Protein AF-A0A7R9JAL7-F1 (afdb_monomer)

Structure (mmCIF, N/CA/C/O backbone):
data_AF-A0A7R9JAL7-F1
#
_entry.id   AF-A0A7R9JAL7-F1
#
loop_
_atom_site.group_PDB
_atom_site.id
_atom_site.type_symbol
_atom_site.label_atom_id
_atom_site.label_alt_id
_atom_site.label_comp_id
_atom_site.label_asym_id
_atom_site.label_entity_id
_atom_site.label_seq_id
_atom_site.pdbx_PDB_ins_code
_atom_site.Cartn_x
_atom_site.Cartn_y
_atom_site.Cartn_z
_atom_site.occupancy
_atom_site.B_iso_or_equiv
_atom_site.auth_seq_id
_atom_site.auth_comp_id
_atom_site.auth_asym_id
_atom_site.auth_atom_id
_atom_site.pdbx_PDB_model_num
ATOM 1 N N . MET A 1 1 ? -24.823 -8.950 7.664 1.00 53.47 1 MET A N 1
ATOM 2 C CA . MET A 1 1 ? -25.058 -8.342 6.335 1.00 53.47 1 MET A CA 1
ATOM 3 C C . MET A 1 1 ? -24.151 -9.023 5.317 1.00 53.47 1 MET A C 1
ATOM 5 O O . MET A 1 1 ? -22.958 -9.120 5.574 1.00 53.47 1 MET A O 1
ATOM 9 N N . PHE A 1 2 ? -24.698 -9.554 4.220 1.00 78.50 2 PHE A N 1
ATOM 10 C CA . PHE A 1 2 ? -23.913 -10.193 3.156 1.00 78.50 2 PHE A CA 1
ATOM 11 C C . PHE A 1 2 ? -23.617 -9.162 2.062 1.00 78.50 2 PHE A C 1
ATOM 13 O O . PHE A 1 2 ? -24.541 -8.543 1.543 1.00 78.50 2 PHE A O 1
ATOM 20 N N . ILE A 1 3 ? -22.341 -8.959 1.732 1.00 83.38 3 ILE A N 1
ATOM 21 C CA . ILE A 1 3 ? -21.907 -8.062 0.654 1.00 83.38 3 ILE A CA 1
ATOM 22 C C . ILE A 1 3 ? -21.358 -8.934 -0.471 1.00 83.38 3 ILE A C 1
ATOM 24 O O . ILE A 1 3 ? -20.462 -9.751 -0.239 1.00 83.38 3 ILE A O 1
ATOM 28 N N . SER A 1 4 ? -21.886 -8.751 -1.683 1.00 88.75 4 SER A N 1
ATOM 29 C CA . SER A 1 4 ? -21.394 -9.452 -2.872 1.00 88.75 4 SER A CA 1
ATOM 30 C C . SER A 1 4 ? -19.891 -9.194 -3.069 1.00 88.75 4 SER A C 1
ATOM 32 O O . SER A 1 4 ? -19.474 -8.040 -2.934 1.00 88.75 4 SER A O 1
ATOM 34 N N . PRO A 1 5 ? -19.073 -10.210 -3.416 1.00 85.69 5 PRO A N 1
ATOM 35 C CA . PRO A 1 5 ? -17.624 -10.062 -3.588 1.00 85.69 5 PRO A CA 1
ATOM 36 C C . PRO A 1 5 ? -17.214 -8.867 -4.460 1.00 85.69 5 PRO A C 1
ATOM 38 O O . PRO A 1 5 ? -16.306 -8.125 -4.095 1.00 85.69 5 PRO A O 1
ATOM 41 N N . ASN A 1 6 ? -17.950 -8.617 -5.547 1.00 87.50 6 ASN A N 1
ATOM 42 C CA . ASN A 1 6 ? -17.660 -7.540 -6.500 1.00 87.50 6 ASN A CA 1
ATOM 43 C C . ASN A 1 6 ? -17.914 -6.133 -5.936 1.00 87.50 6 ASN A C 1
ATOM 45 O O . ASN A 1 6 ? -17.396 -5.154 -6.463 1.00 87.50 6 ASN A O 1
ATOM 49 N N . LEU A 1 7 ? -18.705 -6.020 -4.867 1.00 92.50 7 LEU A N 1
ATOM 50 C CA . LEU A 1 7 ? -19.044 -4.744 -4.237 1.00 92.50 7 LEU A CA 1
ATOM 51 C C . LEU A 1 7 ? -18.204 -4.458 -2.993 1.00 92.50 7 LEU A C 1
ATOM 53 O O . LEU A 1 7 ? -18.190 -3.319 -2.531 1.00 92.50 7 LEU A O 1
ATOM 57 N N . LYS A 1 8 ? -17.485 -5.451 -2.453 1.00 92.06 8 LYS A N 1
ATOM 58 C CA . LYS A 1 8 ? -16.751 -5.305 -1.187 1.00 92.06 8 LYS A CA 1
ATOM 59 C C . LYS A 1 8 ? -15.761 -4.151 -1.210 1.00 92.06 8 LYS A C 1
ATOM 61 O O . LYS A 1 8 ? -15.770 -3.350 -0.287 1.00 92.06 8 LYS A O 1
ATOM 66 N N . SER A 1 9 ? -14.970 -4.032 -2.278 1.00 92.44 9 SER A N 1
ATOM 67 C CA . SER A 1 9 ? -13.985 -2.950 -2.410 1.00 92.44 9 SER A CA 1
ATOM 68 C C . SER A 1 9 ? -14.643 -1.568 -2.288 1.00 92.44 9 SER A C 1
ATOM 70 O O . SER A 1 9 ? -14.241 -0.744 -1.470 1.00 92.44 9 SER A O 1
ATOM 72 N N . VAL A 1 10 ? -15.736 -1.350 -3.027 1.00 93.56 10 VAL A N 1
ATOM 73 C CA . VAL A 1 10 ? -16.465 -0.074 -3.031 1.00 93.56 10 VAL A CA 1
ATOM 74 C C . VAL A 1 10 ? -17.148 0.183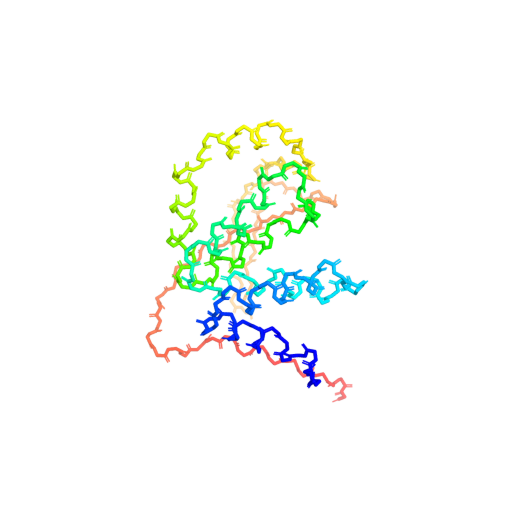 -1.688 1.00 93.56 10 VAL A C 1
ATOM 76 O O . VAL A 1 10 ? -17.034 1.283 -1.150 1.00 93.56 10 VAL A O 1
ATOM 79 N N . VAL A 1 11 ? -17.838 -0.813 -1.128 1.00 95.00 11 VAL A N 1
ATOM 80 C CA . VAL A 1 11 ? -18.574 -0.666 0.136 1.00 95.00 11 VAL A CA 1
ATOM 81 C C . VAL A 1 11 ? -17.617 -0.405 1.299 1.00 95.00 11 VAL A C 1
ATOM 83 O O . VAL A 1 11 ? -17.833 0.535 2.058 1.00 95.00 11 VAL A O 1
ATOM 86 N N . TYR A 1 12 ? -16.531 -1.172 1.414 1.00 95.88 12 TYR A N 1
ATOM 87 C CA . TYR A 1 12 ? -15.538 -0.990 2.475 1.00 95.88 12 TYR A CA 1
ATOM 88 C C . TYR A 1 12 ? -14.806 0.344 2.354 1.00 95.88 12 TYR A C 1
ATOM 90 O O . TYR A 1 12 ? -14.690 1.062 3.343 1.00 95.88 12 TYR A O 1
ATOM 98 N N . CYS A 1 13 ? -14.369 0.720 1.149 1.00 95.50 13 CYS A N 1
ATOM 99 C CA . CYS A 1 13 ? -13.678 1.990 0.940 1.00 95.50 13 CYS A CA 1
ATOM 100 C C . CYS A 1 13 ? -14.571 3.194 1.281 1.00 95.50 13 CYS A C 1
ATOM 102 O O . CYS A 1 13 ? -14.105 4.152 1.894 1.00 95.50 13 CYS A O 1
ATOM 104 N N . ASN A 1 14 ? -15.864 3.149 0.937 1.00 95.25 14 ASN A N 1
ATOM 105 C CA . ASN A 1 14 ? -16.800 4.204 1.334 1.00 95.25 14 ASN A CA 1
ATOM 106 C C . ASN A 1 14 ? -17.059 4.205 2.845 1.00 95.25 14 ASN A C 1
ATOM 108 O O . ASN A 1 14 ? -17.057 5.278 3.441 1.00 95.25 14 ASN A O 1
ATOM 112 N N . GLY A 1 15 ? -17.203 3.032 3.470 1.00 95.38 15 GLY A N 1
ATOM 113 C CA . GLY A 1 15 ? -17.309 2.917 4.927 1.00 95.38 15 GLY A CA 1
ATOM 114 C C . GLY A 1 15 ? -16.130 3.577 5.643 1.00 95.38 15 GLY A C 1
ATOM 115 O O . GLY A 1 15 ? -16.332 4.368 6.550 1.00 95.38 15 GLY A O 1
ATOM 116 N N . LEU A 1 16 ? -14.906 3.361 5.163 1.00 96.69 16 LEU A N 1
ATOM 117 C CA . LEU A 1 16 ? -13.699 3.973 5.730 1.00 96.69 16 LEU A CA 1
ATOM 118 C C . LEU A 1 16 ? -13.544 5.468 5.419 1.00 96.69 16 LEU A C 1
ATOM 120 O O . LEU A 1 16 ? -12.930 6.195 6.193 1.00 96.69 16 LEU A O 1
ATOM 124 N N . ARG A 1 17 ? -14.071 5.948 4.286 1.00 95.12 17 ARG A N 1
ATOM 125 C CA . ARG A 1 17 ? -14.016 7.376 3.922 1.00 95.12 17 ARG A CA 1
ATOM 126 C C . ARG A 1 17 ? -14.886 8.260 4.801 1.00 95.12 17 ARG A C 1
ATOM 128 O O . ARG A 1 17 ? -14.593 9.452 4.916 1.00 95.12 17 ARG A O 1
ATOM 135 N N . PHE A 1 18 ? -15.990 7.712 5.292 1.00 95.00 18 PHE A N 1
ATOM 136 C CA . PHE A 1 18 ? -16.982 8.438 6.084 1.00 95.00 18 PHE A CA 1
ATOM 137 C C . PHE A 1 18 ? -17.043 7.967 7.541 1.00 95.00 18 PHE A C 1
ATOM 139 O O . PHE A 1 18 ? -17.638 8.659 8.360 1.00 95.00 18 PHE A O 1
ATOM 146 N N . GLY A 1 19 ? -16.431 6.826 7.851 1.00 94.19 19 GLY A N 1
ATOM 147 C CA . GLY A 1 19 ? -16.245 6.309 9.201 1.00 94.19 19 GLY A CA 1
ATOM 148 C C . GLY A 1 19 ? -14.966 6.816 9.865 1.00 94.19 19 GLY A C 1
ATOM 149 O O . GLY A 1 19 ? -14.251 7.675 9.339 1.00 94.19 19 GLY A O 1
ATOM 150 N N . GLY A 1 20 ? -14.689 6.268 11.041 1.00 95.44 20 GLY A N 1
ATOM 151 C CA . GLY A 1 20 ? -13.546 6.604 11.876 1.00 95.44 20 GLY A CA 1
ATOM 152 C C . GLY A 1 20 ? -12.741 5.374 12.281 1.00 95.44 20 GLY A C 1
ATOM 153 O O . GLY A 1 20 ? -12.549 4.434 11.509 1.00 95.44 20 GLY A O 1
ATOM 154 N N . GLU A 1 21 ? -12.224 5.410 13.506 1.00 97.31 21 GLU A N 1
ATOM 155 C CA . GLU A 1 21 ? -11.388 4.339 14.047 1.00 97.31 21 GLU A CA 1
ATOM 156 C C . GLU A 1 21 ? -12.152 3.018 14.200 1.00 97.31 21 GLU A C 1
ATOM 158 O O . GLU A 1 21 ? -11.595 1.972 13.889 1.00 97.31 21 GLU A O 1
ATOM 163 N N . GLU A 1 22 ? -13.438 3.059 14.564 1.00 97.62 22 GLU A N 1
ATOM 164 C CA . GLU A 1 22 ? -14.266 1.859 14.732 1.00 97.62 22 GLU A CA 1
ATOM 165 C C . GLU A 1 22 ? -14.381 1.046 13.432 1.00 97.62 22 GLU A C 1
ATOM 167 O O . GLU A 1 22 ? -14.098 -0.155 13.416 1.00 97.62 22 GLU A O 1
ATOM 172 N N . GLU A 1 23 ? -14.732 1.688 12.312 1.00 97.38 23 GLU A N 1
ATOM 173 C CA . GLU A 1 23 ? -14.826 1.015 11.011 1.00 97.38 23 GLU A CA 1
ATOM 174 C C . GLU A 1 23 ? -13.466 0.508 10.525 1.00 97.38 23 GLU A C 1
ATOM 176 O O . GLU A 1 23 ? -13.374 -0.559 9.903 1.00 97.38 23 GLU A O 1
ATOM 181 N N . TRP A 1 24 ? -12.403 1.265 10.806 1.00 97.62 24 TRP A N 1
ATOM 182 C CA . TRP A 1 24 ? -11.043 0.875 10.457 1.00 97.62 24 TRP A CA 1
ATOM 183 C C . TRP A 1 24 ? -10.610 -0.364 11.239 1.00 97.62 24 TRP A C 1
ATOM 185 O O . TRP A 1 24 ? -10.153 -1.342 10.642 1.00 97.62 24 TRP A O 1
ATOM 195 N N . ASP A 1 25 ? -10.809 -0.364 12.555 1.00 97.25 25 ASP A N 1
ATOM 196 C CA . ASP A 1 25 ? -10.463 -1.472 13.444 1.00 97.25 25 ASP A CA 1
ATOM 197 C C . ASP A 1 25 ? -11.306 -2.707 13.155 1.00 97.25 25 ASP A C 1
ATOM 199 O O . ASP A 1 25 ? -10.791 -3.825 13.182 1.00 97.25 25 ASP A O 1
ATOM 203 N N . PHE A 1 26 ? -12.578 -2.534 12.797 1.00 96.06 26 PHE A N 1
ATOM 204 C CA . PHE A 1 26 ? -13.420 -3.631 12.339 1.00 96.06 26 PHE A CA 1
ATOM 205 C C . PHE A 1 26 ? -12.799 -4.352 11.133 1.00 96.06 26 PHE A C 1
ATOM 207 O O . PHE A 1 26 ? -12.664 -5.581 11.142 1.00 96.06 26 PHE A O 1
ATOM 214 N N . LEU A 1 27 ? -12.383 -3.611 10.099 1.00 95.75 27 LEU A N 1
ATOM 215 C CA . LEU A 1 27 ? -11.758 -4.204 8.914 1.00 95.75 27 LEU A CA 1
ATOM 216 C C . LEU A 1 27 ? -10.354 -4.742 9.204 1.00 95.75 27 LEU A C 1
ATOM 218 O O . LEU A 1 27 ? -10.005 -5.809 8.698 1.00 95.75 27 LEU A O 1
ATOM 222 N N . TRP A 1 28 ? -9.575 -4.078 10.055 1.00 95.62 28 TRP A N 1
ATOM 223 C CA . TRP A 1 28 ? -8.263 -4.566 10.475 1.00 95.62 28 TRP A CA 1
ATOM 224 C C . TRP A 1 28 ? -8.358 -5.893 11.236 1.00 95.62 28 TRP A C 1
ATOM 226 O O . TRP A 1 28 ? -7.681 -6.865 10.896 1.00 95.62 28 TRP A O 1
ATOM 236 N N . ASN A 1 29 ? -9.269 -5.988 12.204 1.00 95.00 29 ASN A N 1
ATOM 237 C CA . ASN A 1 29 ? -9.539 -7.226 12.930 1.00 95.00 29 ASN A CA 1
ATOM 238 C C . ASN A 1 29 ? -10.055 -8.316 11.993 1.00 95.00 29 ASN A C 1
ATOM 240 O O . ASN A 1 29 ? -9.692 -9.486 12.131 1.00 95.00 29 ASN A O 1
ATOM 244 N N . ARG A 1 30 ? -10.862 -7.950 10.995 1.00 93.38 30 ARG A N 1
ATOM 245 C CA . ARG A 1 30 ? -11.282 -8.885 9.954 1.00 93.38 30 ARG A CA 1
ATOM 246 C C . ARG A 1 30 ? -10.086 -9.402 9.1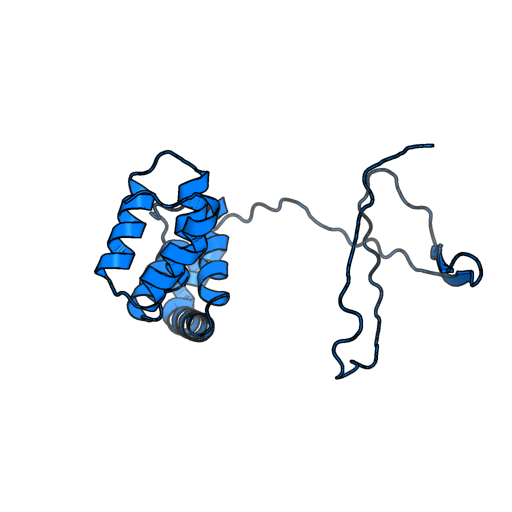53 1.00 93.38 30 ARG A C 1
ATOM 248 O O . ARG A 1 30 ? -10.017 -10.604 8.945 1.00 93.38 30 ARG A O 1
ATOM 255 N N . TYR A 1 31 ? -9.135 -8.556 8.757 1.00 93.19 31 TYR A N 1
ATOM 256 C CA . TYR A 1 31 ? -7.907 -8.986 8.073 1.00 93.19 31 TYR A CA 1
ATOM 257 C C . TYR A 1 31 ? -7.107 -10.006 8.898 1.00 93.19 31 TYR A C 1
ATOM 259 O O . TYR A 1 31 ? -6.699 -11.035 8.356 1.00 93.19 31 TYR A O 1
ATOM 267 N N . LEU A 1 32 ? -6.941 -9.755 10.203 1.00 91.50 32 LEU A N 1
ATOM 268 C CA . LEU A 1 32 ? -6.184 -10.630 11.105 1.00 91.50 32 LEU A CA 1
ATOM 269 C C . LEU A 1 32 ? -6.843 -12.002 11.312 1.00 91.50 32 LEU A C 1
ATOM 271 O O . LEU A 1 32 ? -6.146 -13.005 11.419 1.00 91.50 32 LEU A O 1
ATOM 275 N N . ASN A 1 33 ? -8.176 -12.053 11.361 1.00 89.75 33 ASN A N 1
ATOM 276 C CA . ASN A 1 33 ? -8.921 -13.275 11.683 1.00 89.75 33 ASN A CA 1
ATOM 277 C C . ASN A 1 33 ? -9.388 -14.067 10.451 1.00 89.75 33 ASN A C 1
ATOM 279 O O . ASN A 1 33 ? -9.948 -15.156 10.589 1.00 89.75 33 ASN A O 1
ATOM 283 N N . HIS A 1 34 ? -9.233 -13.526 9.242 1.00 82.25 34 HIS A N 1
ATOM 284 C CA . HIS A 1 34 ? -9.765 -14.154 8.039 1.00 82.25 34 HIS A CA 1
ATOM 285 C C . HIS A 1 34 ? -8.743 -15.062 7.351 1.00 82.25 34 HIS A C 1
ATOM 287 O O . HIS A 1 34 ? -7.603 -14.675 7.126 1.00 82.25 34 HIS A O 1
ATOM 293 N N . ASN A 1 35 ? -9.178 -16.261 6.952 1.00 77.50 35 ASN A N 1
ATOM 294 C CA . ASN A 1 35 ? -8.307 -17.278 6.345 1.00 77.50 35 ASN A CA 1
ATOM 295 C C . ASN A 1 35 ? -8.327 -17.270 4.800 1.00 77.50 35 ASN A C 1
ATOM 297 O O . ASN A 1 35 ? -7.638 -18.052 4.151 1.00 77.50 35 ASN A O 1
ATOM 301 N N . VAL A 1 36 ? -9.141 -16.409 4.177 1.00 84.00 36 VAL A N 1
ATOM 302 C CA . VAL A 1 36 ? -9.229 -16.318 2.711 1.00 84.00 36 VAL A CA 1
ATOM 303 C C . VAL A 1 36 ? -8.341 -15.185 2.204 1.00 84.00 36 VAL A C 1
ATOM 305 O O . VAL A 1 36 ? -8.625 -14.008 2.424 1.00 84.00 36 VAL A O 1
ATOM 308 N N . ASN A 1 37 ? -7.292 -15.549 1.466 1.00 81.62 37 ASN A N 1
ATOM 309 C CA . ASN A 1 37 ? -6.295 -14.613 0.936 1.00 81.62 37 ASN A CA 1
ATOM 310 C C . ASN A 1 37 ? -6.926 -13.502 0.065 1.00 81.62 37 ASN A C 1
ATOM 312 O O . ASN A 1 37 ? -6.588 -12.331 0.204 1.00 81.62 37 ASN A O 1
ATOM 316 N N . THR A 1 38 ? -7.919 -13.827 -0.769 1.00 85.31 38 THR A N 1
ATOM 317 C CA . THR A 1 38 ? -8.579 -12.833 -1.637 1.00 85.31 38 THR A CA 1
ATOM 318 C C . THR A 1 38 ? -9.269 -11.713 -0.857 1.00 85.31 38 THR A C 1
ATOM 320 O O . THR A 1 38 ? -9.182 -10.554 -1.253 1.00 85.31 38 THR A O 1
ATOM 323 N N . GLU A 1 39 ? -9.904 -12.021 0.275 1.00 87.31 39 GLU A N 1
ATOM 324 C CA . GLU A 1 39 ? -10.506 -11.004 1.144 1.00 87.31 39 GLU A CA 1
ATOM 325 C C . GLU A 1 39 ? -9.430 -10.171 1.847 1.00 87.31 39 GLU A C 1
ATOM 327 O O . GLU A 1 39 ? -9.574 -8.957 1.952 1.00 87.31 39 GLU A O 1
ATOM 332 N N . GLN A 1 40 ? -8.336 -10.796 2.299 1.00 91.00 40 GLN A N 1
ATOM 333 C CA . GLN A 1 40 ? -7.224 -10.078 2.926 1.00 91.00 40 GLN A CA 1
ATOM 334 C C . GLN A 1 40 ? -6.622 -9.047 1.968 1.00 91.00 40 GLN A C 1
ATOM 336 O O . GLN A 1 40 ? -6.420 -7.901 2.360 1.00 91.00 40 GLN A O 1
ATOM 341 N N . VAL A 1 41 ? -6.419 -9.415 0.700 1.00 91.12 41 VAL A N 1
ATOM 342 C CA . VAL A 1 41 ? -5.932 -8.493 -0.338 1.00 91.12 41 VAL A CA 1
ATOM 343 C C . VAL A 1 41 ? -6.907 -7.335 -0.563 1.00 91.12 41 VAL A C 1
ATOM 345 O O . VAL A 1 41 ? -6.466 -6.192 -0.683 1.00 91.12 41 VAL A O 1
ATOM 348 N N . ILE A 1 42 ? -8.220 -7.598 -0.586 1.00 93.19 42 ILE A N 1
ATOM 349 C CA . ILE A 1 42 ? -9.236 -6.538 -0.686 1.00 93.19 42 ILE A CA 1
ATOM 350 C C . ILE A 1 42 ? -9.138 -5.600 0.518 1.00 93.19 42 ILE A C 1
ATOM 352 O O . ILE A 1 42 ? -9.090 -4.388 0.329 1.00 93.19 42 ILE A O 1
ATOM 356 N N . ILE A 1 43 ? -9.079 -6.142 1.738 1.00 95.25 43 ILE A N 1
ATOM 357 C CA . ILE A 1 43 ? -9.010 -5.346 2.968 1.00 95.25 43 ILE A CA 1
ATOM 358 C C . ILE A 1 43 ? -7.748 -4.475 2.977 1.00 95.25 43 ILE A C 1
ATOM 360 O O . ILE A 1 43 ? -7.844 -3.269 3.200 1.00 95.25 43 ILE A O 1
ATOM 364 N N . LEU A 1 44 ? -6.584 -5.045 2.649 1.00 94.94 44 LEU A N 1
ATOM 365 C CA . LEU A 1 44 ? -5.342 -4.277 2.552 1.00 94.94 44 LEU A CA 1
ATOM 366 C C . LEU A 1 44 ? -5.442 -3.149 1.510 1.00 94.94 44 LEU A C 1
ATOM 368 O O . LEU A 1 44 ? -4.915 -2.057 1.718 1.00 94.94 44 LEU A O 1
ATOM 372 N N . GLY A 1 45 ? -6.153 -3.393 0.408 1.00 94.38 45 GLY A N 1
ATOM 373 C CA . GLY A 1 45 ? -6.377 -2.407 -0.647 1.00 94.38 45 GLY A CA 1
ATOM 374 C C . GLY A 1 45 ? -7.338 -1.273 -0.278 1.00 94.38 45 GLY A C 1
ATOM 375 O O . GLY A 1 45 ? -7.234 -0.201 -0.871 1.00 94.38 45 GLY A O 1
ATOM 376 N N . VAL A 1 46 ? -8.248 -1.462 0.684 1.00 95.94 46 VAL A N 1
ATOM 377 C CA . VAL A 1 46 ? -9.253 -0.444 1.057 1.00 95.94 46 VAL A CA 1
ATOM 378 C C . VAL A 1 46 ? -8.936 0.300 2.350 1.00 95.94 46 VAL A C 1
ATOM 380 O O . VAL A 1 46 ? -9.422 1.413 2.510 1.00 95.94 46 VAL A O 1
ATOM 383 N N . LEU A 1 47 ? -8.115 -0.249 3.255 1.00 96.81 47 LEU A N 1
ATOM 384 C CA . LEU A 1 47 ? -7.761 0.403 4.529 1.00 96.81 47 LEU A CA 1
ATOM 385 C C . LEU A 1 47 ? -7.095 1.783 4.357 1.00 96.81 47 LEU A C 1
ATOM 387 O O . LEU A 1 47 ? -7.215 2.628 5.244 1.00 96.81 47 LEU A O 1
ATOM 391 N N . GLY A 1 48 ? -6.460 2.047 3.209 1.00 96.25 48 GLY A N 1
ATOM 392 C CA . GLY A 1 48 ? -5.920 3.364 2.850 1.00 96.25 48 GLY A CA 1
ATOM 393 C C . GLY A 1 48 ? -6.966 4.388 2.386 1.00 96.25 48 GLY A C 1
ATOM 394 O O . GLY A 1 48 ? -6.633 5.557 2.213 1.00 96.25 48 GLY A O 1
ATOM 395 N N . CYS A 1 49 ? -8.240 4.002 2.231 1.00 96.75 49 CYS A N 1
ATOM 396 C CA . CYS A 1 49 ? -9.331 4.922 1.883 1.00 96.75 49 CYS A CA 1
ATOM 397 C C . CYS A 1 49 ? -9.722 5.885 3.017 1.00 96.75 49 CYS A C 1
ATOM 399 O O . CYS A 1 49 ? -10.497 6.813 2.776 1.00 96.75 49 CYS A O 1
ATOM 401 N N . THR A 1 50 ? -9.217 5.679 4.238 1.00 96.50 50 THR A N 1
ATOM 402 C CA . THR A 1 50 ? -9.460 6.588 5.366 1.00 96.50 50 THR A CA 1
ATOM 403 C C . THR A 1 50 ? -9.007 8.014 5.048 1.00 96.50 50 THR A C 1
ATOM 405 O O . THR A 1 50 ? -7.998 8.226 4.378 1.00 96.50 50 THR A O 1
ATOM 408 N N . LYS A 1 51 ? -9.765 9.010 5.513 1.00 95.50 51 LYS A N 1
ATOM 409 C CA . LYS A 1 51 ? -9.362 10.426 5.434 1.00 95.50 51 LYS A CA 1
ATOM 410 C C . LYS A 1 51 ? -8.552 10.866 6.652 1.00 95.50 51 LYS A C 1
ATOM 412 O O . LYS A 1 51 ? -7.899 11.903 6.603 1.00 95.50 51 LYS A O 1
ATOM 417 N N . ASN A 1 52 ? -8.631 10.098 7.737 1.00 95.62 52 ASN A N 1
ATOM 418 C CA . ASN A 1 52 ? -8.007 10.416 9.010 1.00 95.62 52 ASN A CA 1
ATOM 419 C C . ASN A 1 52 ? -6.491 10.177 8.924 1.00 95.62 52 ASN A C 1
ATOM 421 O O . ASN A 1 52 ? -6.054 9.049 8.685 1.00 95.62 52 ASN A O 1
ATOM 425 N N . GLU A 1 53 ? -5.717 11.240 9.142 1.00 95.06 53 GLU A N 1
ATOM 426 C CA . GLU A 1 53 ? -4.252 11.225 9.096 1.00 95.06 53 GLU A CA 1
ATOM 427 C C . GLU A 1 53 ? -3.654 10.213 10.073 1.00 95.06 53 GLU A C 1
ATOM 429 O O . GLU A 1 53 ? -2.850 9.373 9.680 1.00 95.06 53 GLU A O 1
ATOM 434 N N . THR A 1 54 ? -4.114 10.213 11.326 1.00 96.00 54 THR A N 1
ATOM 435 C CA . THR A 1 54 ? -3.631 9.296 12.362 1.00 96.00 54 THR A CA 1
ATOM 436 C C . THR A 1 54 ? -3.826 7.836 11.955 1.00 96.00 54 THR A C 1
ATOM 438 O O . THR A 1 54 ? -2.931 7.015 12.150 1.00 96.00 54 THR A O 1
ATOM 441 N N . LEU A 1 55 ? -4.964 7.496 11.341 1.00 97.12 55 LEU A N 1
ATOM 442 C CA . LEU A 1 55 ? -5.216 6.143 10.836 1.00 97.12 55 LEU A CA 1
ATOM 443 C C . LEU A 1 55 ? -4.348 5.809 9.616 1.00 97.12 55 LEU A C 1
ATOM 445 O O . LEU A 1 55 ? -3.850 4.686 9.522 1.00 97.12 55 LEU A O 1
ATOM 449 N N . ALA A 1 56 ? -4.139 6.762 8.703 1.00 96.50 56 ALA A N 1
ATOM 450 C CA . ALA A 1 56 ? -3.265 6.588 7.545 1.00 96.50 56 ALA A CA 1
ATOM 451 C C . ALA A 1 56 ? -1.805 6.367 7.972 1.00 96.50 56 ALA A C 1
ATOM 453 O O . ALA A 1 56 ? -1.185 5.393 7.550 1.00 96.50 56 ALA A O 1
ATOM 454 N N . HIS A 1 57 ? -1.289 7.190 8.886 1.00 95.81 57 HIS A N 1
ATOM 455 C CA . HIS A 1 57 ? 0.037 7.049 9.492 1.00 95.81 57 HIS A CA 1
ATOM 456 C C . HIS A 1 57 ? 0.175 5.734 10.248 1.00 95.81 57 HIS A C 1
ATOM 458 O O . HIS A 1 57 ? 1.146 5.006 10.053 1.00 95.81 57 HIS A O 1
ATOM 464 N N . ARG A 1 58 ? -0.824 5.368 11.064 1.00 95.12 58 ARG A N 1
ATOM 465 C CA . ARG A 1 58 ? -0.863 4.070 11.751 1.00 95.12 58 ARG A CA 1
ATOM 466 C C . ARG A 1 58 ? -0.796 2.914 10.763 1.00 95.12 58 ARG A C 1
ATOM 468 O O . ARG A 1 58 ? -0.209 1.884 11.089 1.00 95.12 58 ARG A O 1
ATOM 475 N N . TYR A 1 59 ? -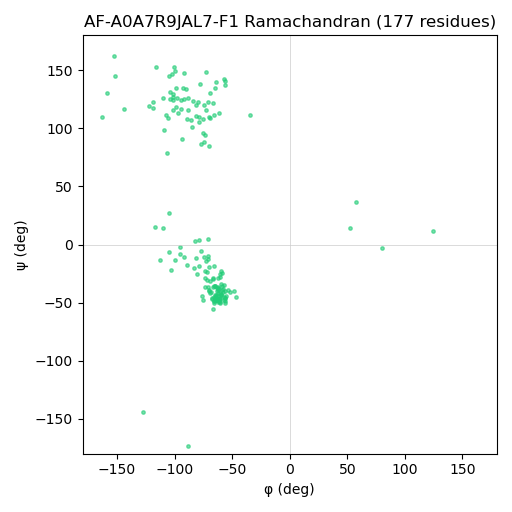1.397 3.059 9.583 1.00 95.38 59 TYR A N 1
ATOM 476 C CA . TYR A 1 59 ? -1.369 2.037 8.547 1.00 95.38 59 TYR A CA 1
ATOM 477 C C . TYR A 1 59 ? -0.013 1.970 7.835 1.00 95.38 59 TYR A C 1
ATOM 479 O O . TYR A 1 59 ? 0.564 0.885 7.747 1.00 95.38 59 TYR A O 1
ATOM 487 N N . LEU A 1 60 ? 0.529 3.118 7.416 1.00 94.00 60 LEU A N 1
ATOM 488 C CA . LEU A 1 60 ? 1.862 3.242 6.819 1.00 94.00 60 LEU A CA 1
ATOM 489 C C . LEU A 1 60 ? 2.949 2.736 7.767 1.00 94.00 60 LEU A C 1
ATOM 491 O O . LEU A 1 60 ? 3.825 1.997 7.349 1.00 94.00 60 LEU A O 1
ATOM 495 N N . ARG A 1 61 ? 2.853 2.989 9.074 1.00 93.12 61 ARG A N 1
ATOM 496 C CA . ARG A 1 61 ? 3.840 2.493 10.045 1.00 93.12 61 ARG A CA 1
ATOM 497 C C . ARG A 1 61 ? 3.958 0.969 10.079 1.00 93.12 61 ARG A C 1
ATOM 499 O O . ARG A 1 61 ? 4.995 0.435 10.461 1.00 93.12 61 ARG A O 1
ATOM 506 N N . LYS A 1 62 ? 2.926 0.243 9.638 1.00 91.44 62 LYS A N 1
ATOM 507 C CA . LYS A 1 62 ? 2.981 -1.220 9.538 1.00 91.44 62 LYS A CA 1
ATOM 508 C C . LYS A 1 62 ? 3.853 -1.719 8.384 1.00 91.44 62 LYS A C 1
ATOM 510 O O . LYS A 1 62 ? 4.156 -2.909 8.369 1.00 91.44 62 LYS A O 1
ATOM 515 N N . THR A 1 63 ? 4.247 -0.879 7.427 1.00 87.06 63 THR A N 1
ATOM 516 C CA . THR A 1 63 ? 5.149 -1.278 6.331 1.00 87.06 63 THR A CA 1
ATOM 517 C C . THR A 1 63 ? 6.612 -1.286 6.762 1.00 87.06 63 THR A C 1
ATOM 519 O O . THR A 1 63 ? 7.388 -2.048 6.204 1.00 87.06 63 THR A O 1
ATOM 522 N N . ILE A 1 64 ? 6.963 -0.494 7.779 1.00 85.38 64 ILE A N 1
ATOM 523 C CA . ILE A 1 64 ? 8.335 -0.331 8.289 1.00 85.38 64 ILE A CA 1
ATOM 524 C C . ILE A 1 64 ? 8.546 -0.956 9.673 1.00 85.38 64 ILE A C 1
ATOM 526 O O . ILE A 1 64 ? 9.525 -0.680 10.357 1.00 85.38 64 ILE A O 1
ATOM 530 N N . SER A 1 65 ? 7.611 -1.799 10.118 1.00 82.38 65 SER A N 1
ATOM 531 C CA . SER A 1 65 ? 7.720 -2.517 11.387 1.00 82.38 65 SER A CA 1
ATOM 532 C C . SER A 1 65 ? 8.225 -3.940 11.162 1.00 82.38 65 SER A C 1
ATOM 534 O O . SER A 1 65 ? 7.600 -4.713 10.434 1.00 82.38 65 SER A O 1
ATOM 536 N N . ALA A 1 66 ? 9.305 -4.319 11.851 1.00 69.56 66 ALA A N 1
ATOM 537 C CA . ALA A 1 66 ? 9.879 -5.668 11.786 1.00 69.56 66 ALA A CA 1
ATOM 538 C C . ALA A 1 66 ? 8.909 -6.778 12.247 1.00 69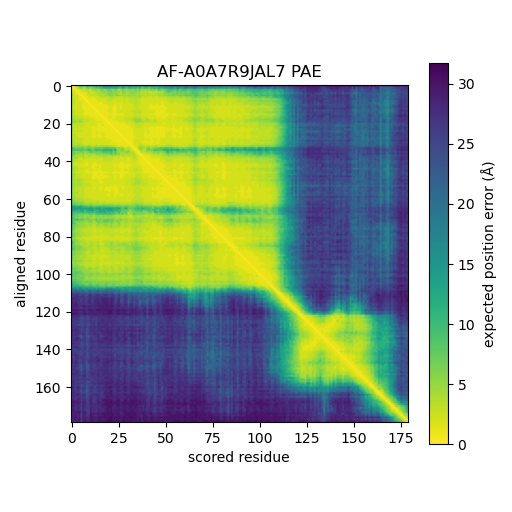.56 66 ALA A C 1
ATOM 540 O O . ALA A 1 66 ? 9.006 -7.911 11.788 1.00 69.56 66 ALA A O 1
ATOM 541 N N . ASN A 1 67 ? 7.939 -6.444 13.107 1.00 72.88 67 ASN A N 1
ATOM 542 C CA . ASN A 1 67 ? 6.932 -7.375 13.633 1.00 72.88 67 ASN A CA 1
ATOM 543 C C . ASN A 1 67 ? 5.553 -7.177 12.984 1.00 72.88 67 ASN A C 1
ATOM 545 O O . ASN A 1 67 ? 4.516 -7.418 13.608 1.00 72.88 67 ASN A O 1
ATOM 549 N N . SER A 1 68 ? 5.516 -6.684 11.746 1.00 80.12 68 SER A N 1
ATOM 550 C CA . SER A 1 68 ? 4.255 -6.450 11.054 1.00 80.12 68 SER A CA 1
ATOM 551 C C . SER A 1 68 ? 3.502 -7.755 10.794 1.00 80.12 68 SER A C 1
ATOM 553 O O . SER A 1 68 ? 4.055 -8.727 10.287 1.00 80.12 68 SER A O 1
ATOM 555 N N . SER A 1 69 ? 2.194 -7.759 11.062 1.00 82.12 69 SER A N 1
ATOM 556 C CA . SER A 1 69 ? 1.286 -8.856 10.683 1.00 82.12 69 SER A CA 1
ATOM 557 C C . SER A 1 69 ? 1.035 -8.929 9.165 1.00 82.12 69 SER A C 1
ATOM 559 O O . SER A 1 69 ? 0.177 -9.685 8.704 1.00 82.12 69 SER A O 1
ATOM 561 N N . ILE A 1 70 ? 1.717 -8.094 8.380 1.00 85.06 70 ILE A N 1
ATOM 562 C CA . ILE A 1 70 ? 1.598 -7.997 6.927 1.00 85.06 70 ILE A CA 1
ATOM 563 C C . ILE A 1 70 ? 2.768 -8.734 6.289 1.00 85.06 70 ILE A C 1
ATOM 565 O O . ILE A 1 70 ? 3.928 -8.498 6.619 1.00 85.06 70 ILE A O 1
ATOM 569 N N . ARG A 1 71 ? 2.454 -9.612 5.335 1.00 80.31 71 ARG A N 1
ATOM 570 C CA . ARG A 1 71 ? 3.456 -10.341 4.550 1.00 80.31 71 ARG A CA 1
ATOM 571 C C . ARG A 1 71 ? 4.282 -9.362 3.719 1.00 80.31 71 ARG A C 1
ATOM 573 O O . ARG A 1 71 ? 3.712 -8.468 3.099 1.00 80.31 71 ARG A O 1
ATOM 580 N N . SER A 1 72 ? 5.592 -9.580 3.616 1.00 77.56 72 SER A N 1
ATOM 581 C CA . SER A 1 72 ? 6.510 -8.679 2.896 1.00 77.56 72 SER A CA 1
ATOM 582 C C . SER A 1 72 ? 6.068 -8.392 1.454 1.00 77.56 72 SER A C 1
ATOM 584 O O . SER A 1 72 ? 6.090 -7.252 1.007 1.00 77.56 72 SER A O 1
ATOM 586 N N . GLN A 1 73 ? 5.548 -9.403 0.752 1.00 76.12 73 GLN A N 1
ATOM 587 C CA . GLN A 1 73 ? 5.030 -9.280 -0.618 1.00 76.12 73 GLN A CA 1
ATOM 588 C C . GLN A 1 73 ? 3.779 -8.393 -0.765 1.00 76.12 73 GLN A C 1
ATOM 590 O O . GLN A 1 73 ? 3.463 -7.975 -1.873 1.00 76.12 73 GLN A O 1
ATOM 595 N N . ASP A 1 74 ? 3.047 -8.125 0.319 1.00 83.88 74 ASP A N 1
ATOM 596 C CA . ASP A 1 74 ? 1.808 -7.339 0.307 1.00 83.88 74 ASP A CA 1
ATOM 597 C C . ASP A 1 74 ? 2.010 -5.919 0.862 1.00 83.88 74 ASP A C 1
ATOM 599 O O . ASP A 1 74 ? 1.114 -5.083 0.747 1.00 83.88 74 ASP A O 1
ATOM 603 N N . GLN A 1 75 ? 3.198 -5.600 1.391 1.00 83.56 75 GLN A N 1
ATOM 604 C CA . GLN A 1 75 ? 3.521 -4.278 1.942 1.00 83.56 75 GLN A CA 1
ATOM 605 C C . GLN A 1 75 ? 3.351 -3.153 0.910 1.00 83.56 75 GLN A C 1
ATOM 607 O O . GLN A 1 75 ? 2.827 -2.089 1.239 1.00 83.56 75 GLN A O 1
ATOM 612 N N . TYR A 1 76 ? 3.706 -3.392 -0.360 1.00 84.50 76 TYR A N 1
ATOM 613 C CA . TYR A 1 76 ? 3.553 -2.393 -1.427 1.00 84.50 76 TYR A CA 1
ATOM 614 C C . TYR A 1 76 ? 2.087 -1.972 -1.643 1.00 84.50 76 TYR A C 1
ATOM 616 O O . TYR A 1 76 ? 1.812 -0.845 -2.064 1.00 84.50 76 TYR A O 1
ATOM 624 N N . ARG A 1 77 ? 1.127 -2.861 -1.340 1.00 90.25 77 ARG A N 1
ATOM 625 C CA . ARG A 1 77 ? -0.310 -2.587 -1.498 1.00 90.25 77 ARG A CA 1
ATOM 626 C C . ARG A 1 77 ? -0.781 -1.503 -0.541 1.00 90.25 77 ARG A C 1
ATOM 628 O O . ARG A 1 77 ? -1.702 -0.773 -0.882 1.00 90.25 77 ARG A O 1
ATOM 635 N N . ILE A 1 78 ? -0.142 -1.388 0.620 1.00 92.25 78 ILE A N 1
ATOM 636 C CA . ILE A 1 78 ? -0.471 -0.401 1.650 1.00 92.25 78 ILE A CA 1
ATOM 637 C C . ILE A 1 78 ? -0.150 0.991 1.129 1.00 92.25 78 ILE A C 1
ATOM 639 O O . ILE A 1 78 ? -1.045 1.826 1.025 1.00 92.25 78 ILE A O 1
ATOM 643 N N . TYR A 1 79 ? 1.095 1.198 0.695 1.00 88.75 79 TYR A N 1
ATOM 644 C CA . TYR A 1 79 ? 1.519 2.453 0.078 1.00 88.75 79 TYR A CA 1
ATOM 645 C C . TYR A 1 79 ? 0.652 2.806 -1.129 1.00 88.75 79 TYR A C 1
ATOM 647 O O . TYR A 1 79 ? 0.176 3.931 -1.241 1.00 88.75 79 TYR A O 1
ATOM 655 N N . SER A 1 80 ? 0.390 1.840 -2.014 1.00 90.62 80 SER A N 1
ATOM 656 C CA . SER A 1 80 ? -0.468 2.076 -3.177 1.00 90.62 80 SER A CA 1
ATOM 657 C C . SER A 1 80 ? -1.905 2.438 -2.784 1.00 90.62 80 SER A C 1
ATOM 659 O O . SER A 1 80 ? -2.489 3.323 -3.401 1.00 90.62 80 SER A O 1
ATOM 661 N N . SER A 1 81 ? -2.475 1.793 -1.764 1.00 94.75 81 SER A N 1
ATOM 662 C CA . SER A 1 81 ? -3.827 2.072 -1.266 1.00 94.75 81 SER A CA 1
ATOM 663 C C . SER A 1 81 ? -3.944 3.494 -0.721 1.00 94.75 81 SER A C 1
ATOM 665 O O . SER A 1 81 ? -4.874 4.211 -1.086 1.00 94.75 81 SER A O 1
ATOM 667 N N . VAL A 1 82 ? -2.976 3.918 0.099 1.00 95.12 82 VAL A N 1
ATOM 668 C CA . VAL A 1 82 ? -2.946 5.270 0.667 1.00 95.12 82 VAL A CA 1
ATOM 669 C C . VAL A 1 82 ? -2.708 6.308 -0.438 1.00 95.12 82 VAL A C 1
ATOM 671 O O . VAL A 1 82 ? -3.477 7.253 -0.554 1.00 95.12 82 VAL A O 1
ATOM 674 N N . ASN A 1 83 ? -1.741 6.101 -1.336 1.00 91.31 83 ASN A N 1
ATOM 675 C CA . ASN A 1 83 ? -1.441 7.053 -2.417 1.00 91.31 83 ASN A CA 1
ATOM 676 C C . ASN A 1 83 ? -2.561 7.196 -3.461 1.00 91.31 83 ASN A C 1
ATOM 678 O O . ASN A 1 83 ? -2.712 8.256 -4.061 1.00 91.31 83 ASN A O 1
ATOM 682 N N . ASN A 1 84 ? -3.368 6.154 -3.679 1.00 88.31 84 ASN A N 1
ATOM 683 C CA . ASN A 1 84 ? -4.533 6.215 -4.570 1.00 88.31 84 ASN A CA 1
ATOM 684 C C . ASN A 1 84 ? -5.758 6.889 -3.918 1.00 88.31 84 ASN A C 1
ATOM 686 O O . ASN A 1 84 ? -6.837 6.947 -4.516 1.00 88.31 84 ASN A O 1
ATOM 690 N N . ASN A 1 85 ? -5.619 7.396 -2.694 1.00 88.94 85 ASN A N 1
ATOM 691 C CA . ASN A 1 85 ? -6.614 8.214 -2.024 1.00 88.94 85 ASN A CA 1
ATOM 692 C C . ASN A 1 85 ? -6.245 9.697 -2.158 1.00 88.94 85 ASN A C 1
ATOM 694 O O . ASN A 1 85 ? -5.109 10.079 -1.904 1.00 88.94 85 ASN A O 1
ATOM 698 N N . HIS A 1 86 ? -7.224 10.543 -2.490 1.00 89.44 86 HIS A N 1
ATOM 699 C CA . HIS A 1 86 ? -7.024 11.984 -2.677 1.00 89.44 86 HIS A CA 1
ATOM 700 C C . HIS A 1 86 ? -6.319 12.653 -1.484 1.00 89.44 86 HIS A C 1
ATOM 702 O O . HIS A 1 86 ? -5.418 13.456 -1.688 1.00 89.44 86 HIS A O 1
ATOM 708 N N . TYR A 1 87 ? -6.687 12.269 -0.257 1.00 90.06 87 TYR A N 1
ATOM 709 C CA . TYR A 1 87 ? -6.065 12.770 0.976 1.00 90.06 87 TYR A CA 1
ATOM 710 C C . TYR A 1 87 ? -4.778 12.022 1.351 1.00 90.06 87 TYR A C 1
ATOM 712 O O . TYR A 1 87 ? -3.970 12.511 2.128 1.00 90.06 87 TYR A O 1
ATOM 720 N N . GLY A 1 88 ? -4.586 10.809 0.831 1.00 89.38 88 GLY A N 1
ATOM 721 C CA . GLY A 1 88 ? -3.506 9.934 1.274 1.00 89.38 88 GLY A CA 1
ATOM 722 C C . GLY A 1 88 ? -2.137 10.286 0.695 1.00 89.38 88 GLY A C 1
ATOM 723 O O . GLY A 1 88 ? -1.132 9.890 1.279 1.00 89.38 88 GLY A O 1
ATOM 724 N N . ILE A 1 89 ? -2.068 11.060 -0.395 1.00 89.88 89 ILE A N 1
ATOM 725 C CA . ILE A 1 89 ? -0.789 11.586 -0.905 1.00 89.88 89 ILE A CA 1
ATOM 726 C C . ILE A 1 89 ? -0.149 12.509 0.137 1.00 89.88 89 ILE A C 1
ATOM 728 O O . ILE A 1 89 ? 1.016 12.323 0.474 1.00 89.88 89 ILE A O 1
ATOM 732 N N . GLU A 1 90 ? -0.918 13.458 0.677 1.00 91.62 90 GLU A N 1
ATOM 733 C CA . GLU A 1 90 ? -0.446 14.387 1.710 1.00 91.62 90 GLU A CA 1
ATOM 734 C C . GLU A 1 90 ? -0.012 13.630 2.971 1.00 91.62 90 GLU A C 1
ATOM 736 O O . GLU A 1 90 ? 1.119 13.797 3.420 1.00 91.62 90 GLU A O 1
ATOM 741 N N . HIS A 1 91 ? -0.835 12.684 3.443 1.00 92.88 91 HIS A N 1
ATOM 742 C CA . HIS A 1 91 ? -0.500 11.820 4.585 1.00 92.88 91 HIS A CA 1
ATOM 743 C C . HIS A 1 91 ? 0.764 10.982 4.363 1.00 92.88 91 HIS A C 1
ATOM 745 O O . HIS A 1 91 ? 1.500 10.700 5.304 1.00 92.88 91 HIS A O 1
ATOM 751 N N . SER A 1 92 ? 1.018 10.548 3.126 1.00 92.19 92 SER A N 1
ATOM 752 C CA . SER A 1 92 ? 2.218 9.770 2.799 1.00 92.19 92 SER A CA 1
ATOM 753 C C . SER A 1 92 ? 3.469 10.638 2.785 1.00 92.19 92 SER A C 1
ATOM 755 O O . SER A 1 92 ? 4.523 10.175 3.215 1.00 92.19 92 SER A O 1
ATOM 757 N N . ILE A 1 93 ? 3.361 11.887 2.323 1.00 92.19 93 ILE A N 1
ATOM 758 C CA . ILE A 1 93 ? 4.459 12.855 2.378 1.00 92.19 93 ILE A CA 1
ATOM 759 C C . ILE A 1 93 ? 4.771 13.198 3.837 1.00 92.19 93 ILE A C 1
ATOM 761 O O . ILE A 1 93 ? 5.924 13.045 4.234 1.00 92.19 93 ILE A O 1
ATOM 765 N N . SER A 1 94 ? 3.767 13.555 4.650 1.00 94.06 94 SER A N 1
ATOM 766 C CA . SER A 1 94 ? 3.994 13.879 6.067 1.00 94.06 94 SER A CA 1
ATOM 767 C C . SER A 1 94 ? 4.607 12.699 6.825 1.00 94.06 94 SER A C 1
ATOM 769 O O . SER A 1 94 ? 5.617 12.853 7.508 1.00 94.06 94 SER A O 1
ATOM 771 N N . PHE A 1 95 ? 4.107 11.480 6.601 1.00 95.00 95 PHE A N 1
ATOM 772 C CA . PHE A 1 95 ? 4.692 10.274 7.186 1.00 95.00 95 PHE A CA 1
ATOM 773 C C . PHE A 1 95 ? 6.162 10.055 6.785 1.00 95.00 95 PHE A C 1
ATOM 775 O O . PHE A 1 95 ? 6.975 9.669 7.628 1.00 95.00 95 PHE A O 1
ATOM 782 N N . LEU A 1 96 ? 6.514 10.276 5.512 1.00 92.88 96 LEU A N 1
ATOM 783 C CA . LEU A 1 96 ? 7.891 10.143 5.024 1.00 92.88 96 LEU A CA 1
ATOM 784 C C . LEU A 1 96 ? 8.825 11.163 5.680 1.00 92.88 96 LEU A C 1
ATOM 786 O O . LEU A 1 96 ? 9.924 10.797 6.092 1.00 92.88 96 LEU A O 1
ATOM 790 N N . GLU A 1 97 ? 8.395 12.419 5.781 1.00 93.38 97 GLU A N 1
ATOM 791 C CA . GLU A 1 97 ? 9.182 13.497 6.388 1.00 93.38 97 GLU A CA 1
ATOM 792 C C . GLU A 1 97 ? 9.415 13.246 7.882 1.00 93.38 97 GLU A C 1
ATOM 794 O O . GLU A 1 97 ? 10.542 13.362 8.368 1.00 93.38 97 GLU A O 1
ATOM 799 N N . GLU A 1 98 ? 8.376 12.821 8.600 1.00 94.38 98 GLU A N 1
ATOM 800 C CA . GLU A 1 98 ? 8.433 12.571 10.041 1.00 94.38 98 GLU A CA 1
ATOM 801 C C . GLU A 1 98 ? 9.237 11.318 10.411 1.00 94.38 98 GLU A C 1
ATOM 803 O O . GLU A 1 98 ? 9.854 11.271 11.476 1.00 94.38 98 GLU A O 1
ATOM 808 N N . ASN A 1 99 ? 9.254 10.298 9.546 1.00 92.56 99 ASN A N 1
ATOM 809 C CA . ASN A 1 99 ? 9.825 8.981 9.857 1.00 92.56 99 ASN A CA 1
ATOM 810 C C . ASN A 1 99 ? 11.024 8.616 8.966 1.00 92.56 99 ASN A C 1
ATOM 812 O O . ASN A 1 99 ? 11.445 7.459 8.941 1.00 92.56 99 ASN A O 1
ATOM 816 N N . TYR A 1 100 ? 11.613 9.589 8.260 1.00 90.62 100 TYR A N 1
ATOM 817 C CA . TYR A 1 100 ? 12.685 9.381 7.278 1.00 90.62 100 TYR A CA 1
ATOM 818 C C . TYR A 1 100 ? 13.813 8.459 7.768 1.00 90.62 100 TYR A C 1
ATOM 820 O O . TYR A 1 100 ? 14.239 7.565 7.040 1.00 90.62 100 TYR A O 1
ATOM 828 N N . ARG A 1 101 ? 14.291 8.648 9.007 1.00 89.75 101 ARG A N 1
ATOM 829 C CA . ARG A 1 101 ? 15.397 7.850 9.567 1.00 89.75 101 ARG A CA 1
ATOM 830 C C . ARG A 1 101 ? 15.026 6.379 9.747 1.00 89.75 101 ARG A C 1
ATOM 832 O O . ARG A 1 101 ? 15.768 5.521 9.289 1.00 89.75 101 ARG A O 1
ATOM 839 N N . GLU A 1 102 ? 13.871 6.103 10.355 1.00 88.56 102 GLU A N 1
ATOM 840 C CA . GLU A 1 102 ? 13.372 4.734 10.555 1.00 88.56 102 GLU A CA 1
ATOM 841 C C . GLU A 1 102 ? 13.161 4.031 9.209 1.00 88.56 102 GLU A C 1
ATOM 843 O O . GLU A 1 102 ? 13.527 2.871 9.040 1.00 88.56 102 GLU A O 1
ATOM 848 N N . ILE A 1 103 ? 12.610 4.750 8.227 1.00 87.62 103 ILE A N 1
ATOM 849 C CA . ILE A 1 103 ? 12.387 4.232 6.874 1.00 87.62 103 ILE A CA 1
ATOM 850 C C . ILE A 1 103 ? 13.722 3.907 6.197 1.00 87.62 103 ILE A C 1
ATOM 852 O O . ILE A 1 103 ? 13.861 2.840 5.602 1.00 87.62 103 ILE A O 1
ATOM 856 N N . TYR A 1 104 ? 14.703 4.805 6.297 1.00 85.38 104 TYR A N 1
ATOM 857 C CA . TYR A 1 104 ? 16.033 4.603 5.731 1.00 85.38 104 TYR A CA 1
ATOM 858 C C . TYR A 1 104 ? 16.720 3.372 6.336 1.00 85.38 104 TYR A C 1
ATOM 860 O O . TYR A 1 104 ? 17.166 2.499 5.597 1.00 85.38 104 TYR A O 1
ATOM 868 N N . GLU A 1 105 ? 16.741 3.256 7.665 1.00 85.62 105 GLU A N 1
ATOM 869 C CA . GLU A 1 105 ? 17.324 2.106 8.371 1.00 85.62 105 GLU A CA 1
ATOM 870 C C . GLU A 1 105 ? 16.591 0.796 8.059 1.00 85.62 105 GLU A C 1
ATOM 872 O O . GLU A 1 105 ? 17.219 -0.258 7.935 1.00 85.62 105 GLU A O 1
ATOM 877 N N . PHE A 1 106 ? 15.265 0.840 7.914 1.00 81.56 106 PHE A N 1
ATOM 878 C CA . PHE A 1 106 ? 14.477 -0.325 7.530 1.00 81.56 106 PHE A CA 1
ATOM 879 C C . PHE A 1 106 ? 14.842 -0.797 6.120 1.00 81.56 106 PHE A C 1
ATOM 881 O O . PHE A 1 106 ? 15.094 -1.984 5.924 1.00 81.56 106 PHE A O 1
ATOM 888 N N . ILE A 1 107 ? 14.913 0.115 5.146 1.00 76.81 107 ILE A N 1
ATOM 889 C CA . ILE A 1 107 ? 15.269 -0.215 3.759 1.00 76.81 107 ILE A CA 1
ATOM 890 C C . ILE A 1 107 ? 16.703 -0.746 3.674 1.00 76.81 107 ILE A C 1
ATOM 892 O O . ILE A 1 107 ? 16.919 -1.753 3.006 1.00 76.81 107 ILE A O 1
ATOM 896 N N . ASP A 1 108 ? 17.655 -0.121 4.369 1.00 76.44 108 ASP A N 1
ATOM 897 C CA . ASP A 1 108 ? 19.068 -0.527 4.362 1.00 76.44 108 ASP A CA 1
ATOM 898 C C . ASP A 1 108 ? 19.268 -1.942 4.933 1.00 76.44 108 ASP A C 1
ATOM 900 O O . ASP A 1 108 ? 20.027 -2.747 4.395 1.00 76.44 108 ASP A O 1
ATOM 904 N N . ASN A 1 109 ? 18.506 -2.298 5.972 1.00 69.00 109 ASN A N 1
ATOM 905 C CA . ASN A 1 109 ? 18.519 -3.640 6.558 1.00 69.00 109 ASN A CA 1
ATOM 906 C C . ASN A 1 109 ? 17.665 -4.664 5.790 1.00 69.00 109 ASN A C 1
ATOM 908 O O . ASN A 1 109 ? 17.742 -5.866 6.069 1.00 69.00 109 ASN A O 1
ATOM 912 N N . THR A 1 110 ? 16.833 -4.225 4.842 1.00 65.25 110 THR A N 1
ATOM 913 C CA . THR A 1 110 ? 16.007 -5.136 4.049 1.00 65.25 110 THR A CA 1
ATOM 914 C C . THR A 1 110 ? 16.844 -5.713 2.917 1.00 65.25 110 THR A C 1
ATOM 916 O O . THR A 1 110 ? 17.339 -5.003 2.045 1.00 65.25 110 THR A O 1
ATOM 919 N N . THR A 1 111 ? 16.982 -7.037 2.888 1.00 59.28 111 THR A N 1
ATOM 920 C CA . THR A 1 111 ? 17.652 -7.723 1.782 1.00 59.28 111 THR A CA 1
ATOM 921 C C . THR A 1 111 ? 16.820 -7.534 0.512 1.00 59.28 111 THR A C 1
ATOM 923 O O . THR A 1 111 ? 15.702 -8.039 0.415 1.00 59.28 111 THR A O 1
ATOM 926 N N . ILE A 1 112 ? 17.339 -6.777 -0.457 1.00 61.50 112 ILE A N 1
ATOM 927 C CA . ILE A 1 112 ? 16.677 -6.597 -1.751 1.00 61.50 112 ILE A CA 1
ATOM 928 C C . ILE A 1 112 ? 16.757 -7.927 -2.505 1.00 61.50 112 ILE A C 1
ATOM 930 O O . ILE A 1 112 ? 17.828 -8.327 -2.961 1.00 61.50 112 ILE A O 1
ATOM 934 N N . ASP A 1 113 ? 15.618 -8.605 -2.654 1.00 53.19 113 ASP A N 1
ATOM 935 C CA . ASP A 1 113 ? 15.492 -9.749 -3.554 1.00 53.19 113 ASP A CA 1
ATOM 936 C C . ASP A 1 113 ? 15.478 -9.235 -5.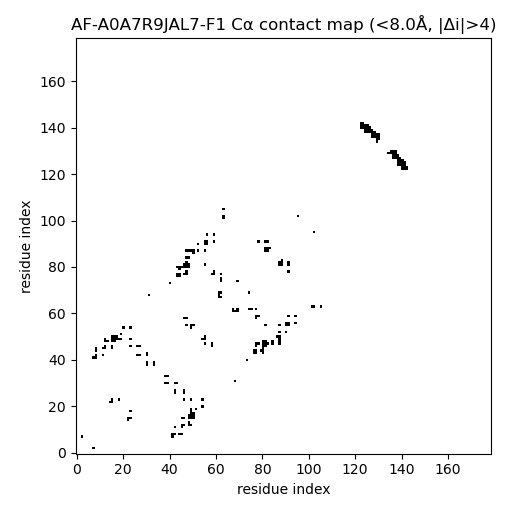000 1.00 53.19 113 ASP A C 1
ATOM 938 O O . ASP A 1 113 ? 14.459 -8.778 -5.530 1.00 53.19 113 ASP A O 1
ATOM 942 N N . ILE A 1 114 ? 16.656 -9.212 -5.626 1.00 56.25 114 ILE A N 1
ATOM 943 C CA . ILE A 1 114 ? 16.813 -8.764 -7.009 1.00 56.25 114 ILE A CA 1
ATOM 944 C C . ILE A 1 114 ? 16.264 -9.860 -7.926 1.00 56.25 114 ILE A C 1
ATOM 946 O O . ILE A 1 114 ? 16.996 -10.723 -8.403 1.00 56.25 114 ILE A O 1
ATOM 950 N N . GLN A 1 115 ? 14.962 -9.795 -8.213 1.00 59.62 115 GLN A N 1
ATOM 951 C CA . GLN A 1 115 ? 14.295 -10.769 -9.084 1.00 59.62 115 GLN A CA 1
ATOM 952 C C . GLN A 1 115 ? 14.840 -10.768 -10.520 1.00 59.62 115 GLN A C 1
ATOM 954 O O . GLN A 1 115 ? 14.799 -11.790 -11.203 1.00 59.62 115 GLN A O 1
ATOM 959 N N . SER A 1 116 ? 15.355 -9.632 -11.005 1.00 50.50 116 SER A N 1
ATOM 960 C CA . SER A 1 116 ? 16.032 -9.570 -12.302 1.00 50.50 116 SER A CA 1
ATOM 961 C C . SER A 1 116 ? 16.957 -8.361 -12.415 1.00 50.50 116 SER A C 1
ATOM 963 O O . SER A 1 116 ? 16.524 -7.227 -12.207 1.00 50.50 116 SER A O 1
ATOM 965 N N . ILE A 1 117 ? 18.197 -8.591 -12.844 1.00 50.69 117 ILE A N 1
ATOM 966 C CA . ILE A 1 117 ? 19.110 -7.538 -13.298 1.00 50.69 117 ILE A CA 1
ATOM 967 C C . ILE A 1 117 ? 18.860 -7.326 -14.793 1.00 50.69 117 ILE A C 1
ATOM 969 O O . ILE A 1 117 ? 19.092 -8.222 -15.603 1.00 50.69 117 ILE A O 1
ATOM 973 N N . THR A 1 118 ? 18.381 -6.141 -15.176 1.00 47.59 118 THR A N 1
ATOM 974 C CA . THR A 1 118 ? 18.309 -5.759 -16.593 1.00 47.59 118 THR A CA 1
ATOM 975 C C . THR A 1 118 ? 19.659 -5.182 -17.002 1.00 47.59 118 THR A C 1
ATOM 977 O O . THR A 1 118 ? 19.961 -4.030 -16.705 1.00 47.59 118 THR A O 1
ATOM 980 N N . VAL A 1 119 ? 20.479 -5.979 -17.686 1.00 55.41 119 VAL A N 1
ATOM 981 C CA . VAL A 1 119 ? 21.639 -5.450 -18.411 1.00 55.41 119 VAL A CA 1
ATOM 982 C C . VAL A 1 119 ? 21.118 -4.862 -19.717 1.00 55.41 1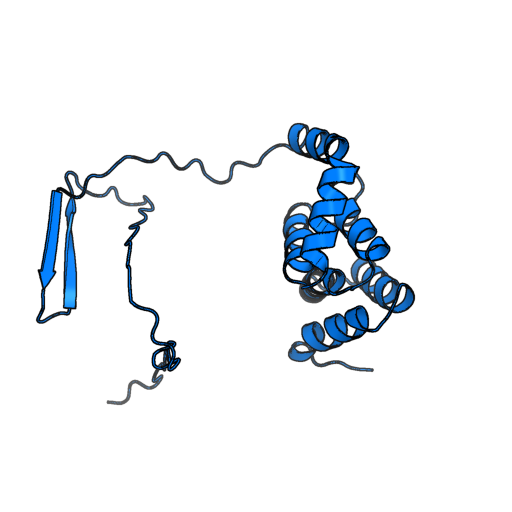19 VAL A C 1
ATOM 984 O O . VAL A 1 119 ? 20.738 -5.599 -20.628 1.00 55.41 119 VAL A O 1
ATOM 987 N N . SER A 1 120 ? 21.059 -3.534 -19.804 1.00 52.91 120 SER A N 1
ATOM 988 C CA . SER A 1 120 ? 20.694 -2.833 -21.037 1.00 52.91 120 SER A CA 1
ATOM 989 C C . SER A 1 120 ? 21.817 -2.971 -22.066 1.00 52.91 120 SER A C 1
ATOM 991 O O . SER A 1 120 ? 22.679 -2.101 -22.190 1.00 52.91 120 SER A O 1
ATOM 993 N N . ALA A 1 121 ? 21.810 -4.071 -22.819 1.00 57.94 121 ALA A N 1
ATOM 994 C CA . ALA A 1 121 ? 22.480 -4.109 -24.110 1.00 57.94 121 ALA A CA 1
ATOM 995 C C . ALA A 1 121 ? 21.796 -3.060 -24.997 1.00 57.94 121 ALA A C 1
ATOM 997 O O . ALA A 1 121 ? 20.603 -3.174 -25.288 1.00 57.94 121 ALA A O 1
ATOM 998 N N . HIS A 1 122 ? 22.521 -1.999 -25.344 1.00 66.44 122 HIS A N 1
ATOM 999 C CA . HIS A 1 122 ? 22.000 -0.965 -26.226 1.00 66.44 122 HIS A CA 1
ATOM 1000 C C . HIS A 1 122 ? 22.009 -1.525 -27.646 1.00 66.44 122 HIS A C 1
ATOM 1002 O O . HIS A 1 122 ? 23.042 -1.530 -28.305 1.00 66.44 122 HIS A O 1
ATOM 1008 N N . ILE A 1 123 ? 20.865 -2.053 -28.074 1.00 75.75 123 ILE A N 1
ATOM 1009 C CA . ILE A 1 123 ? 20.607 -2.342 -29.481 1.00 75.75 123 ILE A CA 1
ATOM 1010 C C . ILE A 1 123 ? 20.218 -1.026 -30.138 1.00 75.75 123 ILE A C 1
ATOM 1012 O O . ILE A 1 123 ? 19.266 -0.373 -29.697 1.00 75.75 123 ILE A O 1
ATOM 1016 N N . VAL A 1 124 ? 20.960 -0.629 -31.165 1.00 81.88 124 VAL A N 1
ATOM 1017 C CA . VAL A 1 124 ? 20.708 0.616 -31.883 1.00 81.88 124 VAL A CA 1
ATOM 1018 C C . VAL A 1 124 ? 19.742 0.335 -33.027 1.00 81.88 124 VAL A C 1
ATOM 1020 O O . VAL A 1 124 ? 19.886 -0.632 -33.772 1.00 81.88 124 VAL A O 1
ATOM 1023 N N . VAL A 1 125 ? 18.735 1.195 -33.169 1.00 84.69 125 VAL A N 1
ATOM 1024 C CA . VAL A 1 125 ? 17.882 1.209 -34.358 1.00 84.69 125 VAL A CA 1
ATOM 1025 C C . VAL A 1 125 ? 18.616 1.995 -35.441 1.00 84.69 125 VAL A C 1
ATOM 1027 O O . VAL A 1 125 ? 18.769 3.208 -35.322 1.00 84.69 125 VAL A O 1
ATOM 1030 N N . GLU A 1 126 ? 19.068 1.315 -36.491 1.00 86.06 126 GLU A N 1
ATOM 1031 C CA . GLU A 1 126 ? 19.710 1.941 -37.650 1.00 86.06 126 GLU A CA 1
ATOM 1032 C C . GLU A 1 126 ? 18.714 2.751 -38.478 1.00 86.06 126 GLU A C 1
ATOM 1034 O O . GLU A 1 126 ? 19.028 3.823 -38.992 1.00 86.06 126 GLU A O 1
ATOM 1039 N N . THR A 1 127 ? 17.512 2.212 -38.688 1.00 87.44 127 THR A N 1
ATOM 1040 C CA . THR A 1 127 ? 16.518 2.824 -39.574 1.00 87.44 127 THR A CA 1
ATOM 1041 C C . THR A 1 127 ? 15.110 2.466 -39.133 1.00 87.44 127 THR A C 1
ATOM 1043 O O . THR A 1 127 ? 14.855 1.352 -38.677 1.00 87.44 127 THR A O 1
ATOM 1046 N N . ILE A 1 128 ? 14.194 3.419 -39.301 1.00 87.56 128 ILE A N 1
ATOM 1047 C CA . ILE A 1 128 ? 12.759 3.237 -39.099 1.00 87.56 128 ILE A CA 1
ATOM 1048 C C . ILE A 1 128 ? 12.074 3.505 -40.436 1.00 87.56 128 ILE A C 1
ATOM 1050 O O . ILE A 1 128 ? 12.226 4.592 -40.995 1.00 87.56 128 ILE A O 1
ATOM 1054 N N . THR A 1 129 ? 11.315 2.538 -40.943 1.00 89.94 129 THR A N 1
ATOM 1055 C CA . THR A 1 129 ? 10.470 2.710 -42.133 1.00 89.94 129 THR A CA 1
ATOM 1056 C C . THR A 1 129 ? 9.000 2.548 -41.774 1.00 89.94 129 THR A C 1
ATOM 1058 O O . THR A 1 129 ? 8.663 1.872 -40.806 1.00 89.94 129 THR A O 1
ATOM 1061 N 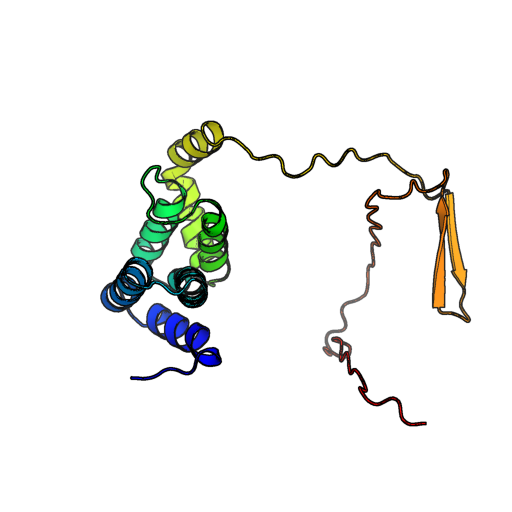N . TYR A 1 130 ? 8.123 3.201 -42.537 1.00 87.88 130 TYR A N 1
ATOM 1062 C CA . TYR A 1 130 ? 6.675 3.115 -42.360 1.00 87.88 130 TYR A CA 1
ATOM 1063 C C . TYR A 1 130 ? 6.024 2.543 -43.620 1.00 87.88 130 TYR A C 1
ATOM 1065 O O . TYR A 1 130 ? 6.100 3.151 -44.689 1.00 87.88 130 TYR A O 1
ATOM 1073 N N . ASP A 1 131 ? 5.379 1.386 -43.483 1.00 88.94 131 ASP A N 1
ATOM 1074 C CA . ASP A 1 131 ? 4.513 0.799 -44.502 1.00 88.94 131 ASP A CA 1
ATOM 1075 C C . ASP A 1 131 ? 3.108 1.392 -44.342 1.00 88.94 131 ASP A C 1
ATOM 1077 O O . ASP A 1 131 ? 2.382 1.072 -43.399 1.00 88.94 131 ASP A O 1
ATOM 1081 N N . SER A 1 132 ? 2.716 2.264 -45.271 1.00 88.69 132 SER A N 1
ATOM 1082 C CA . SER A 1 132 ? 1.418 2.944 -45.238 1.00 88.69 132 SER A CA 1
ATOM 1083 C C . SER A 1 132 ? 0.233 2.048 -45.597 1.00 88.69 132 SER A C 1
ATOM 1085 O O . SER A 1 132 ? -0.889 2.354 -45.197 1.00 88.69 132 SER A O 1
ATOM 1087 N N . LEU A 1 133 ? 0.457 0.946 -46.320 1.00 89.00 133 LEU A N 1
ATOM 1088 C CA . LEU A 1 133 ? -0.595 0.003 -46.697 1.00 89.00 133 LEU A CA 1
ATOM 1089 C C . LEU A 1 133 ? -0.978 -0.870 -45.501 1.00 89.00 133 LEU A C 1
ATOM 1091 O O . LEU A 1 133 ? -2.159 -1.093 -45.244 1.00 89.00 133 LEU A O 1
ATOM 1095 N N . ARG A 1 134 ? 0.026 -1.361 -44.770 1.00 87.12 134 ARG A N 1
ATOM 1096 C CA . ARG A 1 134 ? -0.158 -2.227 -43.594 1.00 87.12 134 ARG A CA 1
ATOM 1097 C C . ARG A 1 134 ? -0.233 -1.455 -42.283 1.00 87.12 134 ARG A C 1
ATOM 1099 O O . ARG A 1 134 ? -0.590 -2.033 -41.264 1.00 87.12 134 ARG A O 1
ATOM 1106 N N . GLN A 1 135 ? 0.089 -0.164 -42.319 1.00 82.38 135 GLN A N 1
ATOM 1107 C CA . GLN A 1 135 ? 0.224 0.705 -41.152 1.00 82.38 135 GLN A CA 1
ATOM 1108 C C . GLN A 1 135 ? 1.269 0.191 -40.149 1.00 82.38 135 GLN A C 1
ATOM 1110 O O . GLN A 1 135 ? 1.087 0.306 -38.937 1.00 82.38 135 GLN A O 1
ATOM 1115 N N . PHE A 1 136 ? 2.366 -0.383 -40.648 1.00 85.25 136 PHE A N 1
ATOM 1116 C CA . PHE A 1 136 ? 3.432 -0.962 -39.826 1.00 85.25 136 PHE A CA 1
ATOM 1117 C C . PHE A 1 136 ? 4.666 -0.063 -39.787 1.00 85.25 136 PHE A C 1
ATOM 1119 O O . PHE A 1 136 ? 5.011 0.586 -40.771 1.00 85.25 136 PHE A O 1
ATOM 1126 N N . TYR A 1 137 ? 5.338 -0.055 -38.636 1.00 82.38 137 TYR A N 1
ATOM 1127 C CA . TYR A 1 137 ? 6.687 0.481 -38.502 1.00 82.38 137 TYR A CA 1
ATOM 1128 C C . TYR A 1 137 ? 7.681 -0.675 -38.478 1.00 82.38 137 TYR A C 1
ATOM 1130 O O . TYR A 1 137 ? 7.587 -1.540 -37.606 1.00 82.38 137 TYR A O 1
ATOM 1138 N N . ASP A 1 138 ? 8.653 -0.649 -39.385 1.00 87.75 138 ASP A N 1
ATOM 1139 C CA . ASP A 1 138 ? 9.760 -1.599 -39.392 1.00 87.75 138 ASP A CA 1
ATOM 1140 C C . ASP A 1 138 ? 11.003 -0.938 -38.795 1.00 87.75 138 ASP A C 1
ATOM 1142 O O . ASP A 1 138 ? 11.421 0.144 -39.215 1.00 87.75 138 ASP A O 1
ATOM 1146 N N . PHE A 1 139 ? 11.598 -1.601 -37.805 1.00 87.69 139 PHE A N 1
ATOM 1147 C CA . PHE A 1 139 ? 12.805 -1.151 -37.118 1.00 87.69 139 PHE A CA 1
ATOM 1148 C C . PHE A 1 139 ? 13.968 -2.035 -37.554 1.00 87.69 139 PHE A C 1
ATOM 1150 O O . PHE A 1 139 ? 14.022 -3.214 -37.201 1.00 87.69 139 PHE A O 1
ATOM 1157 N N . LYS A 1 140 ? 14.911 -1.472 -38.308 1.00 88.31 140 LYS A N 1
ATOM 1158 C CA . LYS A 1 140 ? 16.160 -2.154 -38.642 1.00 88.31 140 LYS A CA 1
ATOM 1159 C C . LYS A 1 140 ? 17.151 -1.957 -37.502 1.00 88.31 140 LYS A C 1
ATOM 1161 O O . LYS A 1 140 ? 17.429 -0.822 -37.122 1.00 88.31 140 LYS A O 1
ATOM 1166 N N . LEU A 1 141 ? 17.650 -3.056 -36.954 1.00 89.69 141 LEU A N 1
ATOM 1167 C CA . LEU A 1 141 ? 18.566 -3.069 -35.816 1.00 89.69 141 LEU A CA 1
ATOM 1168 C C . LEU A 1 141 ? 20.008 -3.272 -36.292 1.00 89.69 141 LEU A C 1
ATOM 1170 O O . LEU A 1 141 ? 20.228 -3.899 -37.327 1.00 89.69 141 LEU A O 1
ATOM 1174 N N . ASP A 1 142 ? 20.970 -2.774 -35.519 1.00 88.44 142 ASP A N 1
ATOM 1175 C CA . ASP A 1 142 ? 22.412 -2.938 -35.767 1.00 88.44 142 ASP A CA 1
ATOM 1176 C C . ASP A 1 142 ? 22.921 -4.371 -35.519 1.00 88.44 142 ASP A C 1
ATOM 1178 O O . ASP A 1 142 ? 24.034 -4.728 -35.905 1.00 88.44 142 ASP A O 1
ATOM 1182 N N . GLN A 1 143 ? 22.100 -5.205 -34.878 1.00 87.12 143 GLN A N 1
ATOM 1183 C CA . GLN A 1 143 ? 22.401 -6.595 -34.556 1.00 87.12 143 GLN A CA 1
ATOM 1184 C C . GLN A 1 143 ? 21.131 -7.453 -34.464 1.00 87.12 143 GLN A C 1
ATOM 1186 O O . GLN A 1 143 ? 20.018 -6.949 -34.288 1.00 87.12 143 GLN A O 1
ATOM 1191 N N . GLU A 1 144 ? 21.306 -8.773 -34.541 1.00 86.62 144 GLU A N 1
ATOM 1192 C CA . GLU A 1 144 ? 20.218 -9.739 -34.371 1.00 86.62 144 GLU A CA 1
ATOM 1193 C C . GLU A 1 144 ? 19.752 -9.853 -32.910 1.00 86.62 144 GLU A C 1
ATOM 1195 O O . GLU A 1 144 ? 20.526 -9.726 -31.957 1.00 86.62 144 GLU A O 1
ATOM 1200 N N . LEU A 1 145 ? 18.459 -10.136 -32.727 1.00 86.00 145 LEU A N 1
ATOM 1201 C CA . LEU A 1 145 ? 17.884 -10.386 -31.409 1.00 86.00 145 LEU A CA 1
ATOM 1202 C C . LEU A 1 145 ? 18.219 -11.802 -30.929 1.00 86.00 145 LEU A C 1
ATOM 1204 O O . LEU A 1 145 ? 18.100 -12.779 -31.663 1.00 86.00 145 LEU A O 1
ATOM 1208 N N . VAL A 1 146 ? 18.567 -11.922 -29.651 1.00 84.50 146 VAL A N 1
ATOM 1209 C CA . VAL A 1 146 ? 18.892 -13.201 -29.018 1.00 84.50 146 VAL A CA 1
ATOM 1210 C C . VAL A 1 146 ? 17.616 -13.844 -28.480 1.00 84.50 146 VAL A C 1
ATOM 1212 O O . VAL A 1 146 ? 16.888 -13.242 -27.684 1.00 84.50 146 VAL A O 1
ATOM 1215 N N . ALA A 1 147 ? 17.365 -15.092 -28.878 1.00 83.94 147 ALA A N 1
ATOM 1216 C CA . ALA A 1 147 ? 16.224 -15.868 -28.402 1.00 83.94 147 ALA A CA 1
ATOM 1217 C C . ALA A 1 147 ? 16.212 -15.986 -26.864 1.00 83.94 147 ALA A C 1
ATOM 1219 O O . ALA A 1 147 ? 17.250 -16.138 -26.221 1.00 83.94 147 ALA A O 1
ATOM 1220 N N . GLY A 1 148 ? 15.022 -15.903 -26.263 1.00 77.75 148 GLY A N 1
ATOM 1221 C CA . GLY A 1 148 ? 14.837 -15.993 -24.809 1.00 77.75 148 GLY A CA 1
ATOM 1222 C C . GLY A 1 148 ? 15.125 -14.704 -24.028 1.00 77.75 148 GLY A C 1
ATOM 1223 O O . GLY A 1 148 ? 14.901 -14.676 -22.818 1.00 77.75 148 GLY A O 1
ATOM 1224 N N . ARG A 1 149 ? 15.568 -13.619 -24.680 1.00 77.69 149 ARG A N 1
ATOM 1225 C CA . ARG A 1 149 ? 15.712 -12.301 -24.041 1.00 77.69 149 ARG A CA 1
ATOM 1226 C C . ARG A 1 149 ? 14.451 -11.454 -24.191 1.00 77.69 149 ARG A C 1
ATOM 1228 O O . ARG A 1 149 ? 13.751 -11.512 -25.199 1.00 77.69 149 ARG A O 1
ATOM 1235 N N . ARG A 1 150 ? 14.180 -10.625 -23.179 1.00 73.44 150 ARG A N 1
ATOM 1236 C CA . ARG A 1 150 ? 13.086 -9.650 -23.202 1.00 73.44 150 ARG A CA 1
ATOM 1237 C C . ARG A 1 150 ? 13.610 -8.297 -23.669 1.00 73.44 150 ARG A C 1
ATOM 1239 O O . ARG A 1 150 ? 14.402 -7.670 -22.974 1.00 73.44 150 ARG A O 1
ATOM 1246 N N . TYR A 1 151 ? 13.114 -7.835 -24.808 1.00 77.00 151 TYR A N 1
ATOM 1247 C CA . TYR A 1 151 ? 13.405 -6.510 -25.350 1.00 77.00 151 TYR A CA 1
ATOM 1248 C C . TYR A 1 151 ? 12.230 -5.564 -25.088 1.00 77.00 151 TYR A C 1
ATOM 1250 O O . TYR A 1 151 ? 11.074 -5.991 -25.056 1.00 77.00 151 TYR A O 1
ATOM 1258 N N . ARG A 1 152 ? 12.514 -4.277 -24.869 1.00 75.25 152 ARG A N 1
ATOM 1259 C CA . ARG A 1 152 ? 11.497 -3.234 -24.689 1.00 75.25 152 ARG A CA 1
ATOM 1260 C C . ARG A 1 152 ? 11.709 -2.155 -25.739 1.00 75.25 152 ARG A C 1
ATOM 1262 O O . ARG A 1 152 ? 12.753 -1.513 -25.745 1.00 75.25 152 ARG A O 1
ATOM 1269 N N . ILE A 1 153 ? 10.704 -1.940 -26.580 1.00 74.00 153 ILE A N 1
ATOM 1270 C CA . ILE A 1 153 ? 10.668 -0.815 -27.515 1.00 74.00 153 ILE A CA 1
ATOM 1271 C C . ILE A 1 153 ? 9.943 0.336 -26.818 1.00 74.00 153 ILE A C 1
ATOM 1273 O O . ILE A 1 153 ? 8.829 0.164 -26.322 1.00 74.00 153 ILE A O 1
ATOM 1277 N N . LEU A 1 154 ? 10.592 1.496 -26.748 1.00 68.25 154 LEU A N 1
ATOM 1278 C CA . LEU A 1 154 ? 10.014 2.732 -26.227 1.00 68.25 154 LEU A CA 1
ATOM 1279 C C . LEU A 1 154 ? 9.705 3.648 -27.408 1.00 68.25 154 LEU A C 1
ATOM 1281 O O . LEU A 1 154 ? 10.613 4.171 -28.047 1.00 68.25 154 LEU A O 1
ATOM 1285 N N . LEU A 1 155 ? 8.416 3.822 -27.699 1.00 68.56 155 LEU A N 1
ATOM 1286 C CA . LEU A 1 155 ? 7.938 4.752 -28.717 1.00 68.56 155 LEU A CA 1
ATOM 1287 C C . LEU A 1 155 ? 7.487 6.037 -28.032 1.00 68.56 155 LEU A C 1
ATOM 1289 O O . LEU A 1 155 ? 6.563 6.025 -27.219 1.00 68.56 155 LEU A O 1
ATOM 1293 N N . PHE A 1 156 ? 8.133 7.148 -28.369 1.00 65.69 156 PHE A N 1
ATOM 1294 C CA . PHE A 1 156 ? 7.708 8.464 -27.912 1.00 65.69 156 PHE A CA 1
ATOM 1295 C C . PHE A 1 156 ? 6.712 9.038 -28.918 1.00 65.69 156 PHE A C 1
ATOM 1297 O O . PHE A 1 156 ? 7.084 9.427 -30.022 1.00 65.69 156 PHE A O 1
ATOM 1304 N N . TYR A 1 157 ? 5.440 9.092 -28.531 1.00 64.81 157 TYR A N 1
ATOM 1305 C CA . TYR A 1 157 ? 4.399 9.772 -29.294 1.00 64.81 157 TYR A CA 1
ATOM 1306 C C . TYR A 1 157 ? 4.061 11.104 -28.625 1.00 64.81 157 TYR A C 1
ATOM 1308 O O . TYR A 1 157 ? 3.712 11.147 -27.446 1.00 64.81 157 TYR A O 1
ATOM 1316 N N . ARG A 1 158 ? 4.140 12.199 -29.385 1.00 63.12 158 ARG A N 1
ATOM 1317 C CA . ARG A 1 158 ? 3.614 13.505 -28.979 1.00 63.12 158 ARG A CA 1
ATOM 1318 C C . ARG A 1 158 ? 2.391 13.804 -29.842 1.00 63.12 158 ARG A C 1
ATOM 1320 O O . ARG A 1 158 ? 2.530 14.240 -30.978 1.00 63.12 158 ARG A O 1
ATOM 1327 N N . GLY A 1 159 ? 1.207 13.543 -29.297 1.00 66.56 159 GLY A N 1
ATOM 1328 C CA . GLY A 1 159 ? -0.066 13.925 -29.906 1.00 66.56 159 GLY A CA 1
ATOM 1329 C C . GLY A 1 159 ? -0.623 15.196 -29.278 1.00 66.56 159 GLY A C 1
ATOM 1330 O O . GLY A 1 159 ? -0.416 15.446 -28.091 1.00 66.56 159 GLY A O 1
ATOM 1331 N N . TYR A 1 160 ? -1.361 15.982 -30.058 1.00 66.25 160 TYR A N 1
ATOM 1332 C CA . TYR A 1 160 ? -2.209 17.035 -29.506 1.00 66.25 160 TYR A CA 1
ATOM 1333 C C . TYR A 1 160 ? -3.391 16.380 -28.790 1.00 66.25 160 TYR A C 1
ATOM 1335 O O . TYR A 1 160 ? -4.126 15.592 -29.388 1.00 66.25 160 TYR A O 1
ATOM 1343 N N . HIS A 1 161 ? -3.552 16.676 -27.501 1.00 55.16 161 HIS A N 1
ATOM 1344 C CA . HIS A 1 161 ? -4.700 16.210 -26.735 1.00 55.16 161 HIS A CA 1
ATOM 1345 C C . HIS A 1 161 ? -5.943 16.941 -27.248 1.00 55.16 161 HIS A C 1
ATOM 1347 O O . HIS A 1 161 ? -6.080 18.146 -27.047 1.00 55.16 161 HIS A O 1
ATOM 1353 N 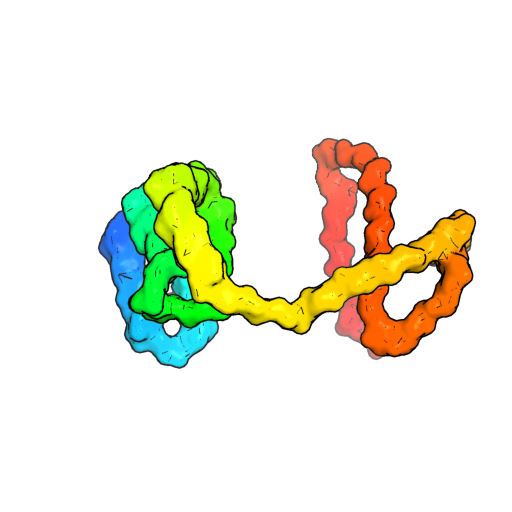N . ARG A 1 162 ? -6.837 16.232 -27.945 1.00 58.78 162 ARG A N 1
ATOM 1354 C CA . ARG A 1 162 ? -8.138 16.797 -28.315 1.00 58.78 162 ARG A CA 1
ATOM 1355 C C . ARG A 1 162 ? -8.975 16.968 -27.049 1.00 58.78 162 ARG A C 1
ATOM 1357 O O . ARG A 1 162 ? -9.082 16.043 -26.249 1.00 58.78 162 ARG A O 1
ATOM 1364 N N . GLU A 1 163 ? -9.554 18.147 -26.859 1.00 63.34 163 GLU A N 1
ATOM 1365 C CA . GLU A 1 163 ? -10.393 18.459 -25.689 1.00 63.34 163 GLU A CA 1
ATOM 1366 C C . GLU A 1 163 ? -11.785 17.809 -25.757 1.00 63.34 163 GLU A C 1
ATOM 1368 O O . GLU A 1 163 ? -12.506 17.770 -24.767 1.00 63.34 163 GLU A O 1
ATOM 1373 N N . ASP A 1 164 ? -12.155 17.245 -26.907 1.00 67.19 164 ASP A N 1
ATOM 1374 C CA . ASP A 1 164 ? -13.472 16.650 -27.148 1.00 67.19 164 ASP A CA 1
ATOM 1375 C C . ASP A 1 164 ? -13.627 15.209 -26.620 1.00 67.19 164 ASP A C 1
ATOM 1377 O O . ASP A 1 164 ? -14.672 14.591 -26.823 1.00 67.19 164 ASP A O 1
ATOM 1381 N N . MET A 1 165 ? -12.600 14.661 -25.950 1.00 54.53 165 MET A N 1
ATOM 1382 C CA . MET A 1 165 ? -12.547 13.279 -25.436 1.00 54.53 165 MET A CA 1
ATOM 1383 C C . MET A 1 165 ? -12.858 12.194 -26.489 1.00 54.53 165 MET A C 1
ATOM 1385 O O . MET A 1 165 ? -13.079 11.027 -26.146 1.00 54.53 165 MET A O 1
ATOM 1389 N N . SER A 1 166 ? -12.852 12.536 -27.781 1.00 60.22 166 SER A N 1
ATOM 1390 C CA . SER A 1 166 ? -13.146 11.598 -28.855 1.00 60.22 166 SER A CA 1
ATOM 1391 C C . SER A 1 166 ? -11.909 10.735 -29.134 1.00 60.22 166 SER A C 1
ATOM 1393 O O . SER A 1 166 ? -10.887 11.202 -29.645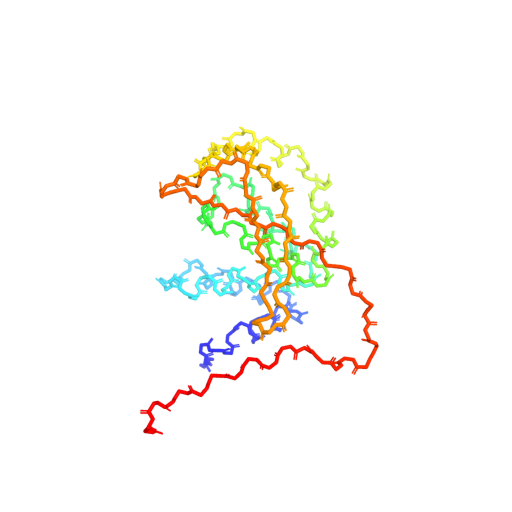 1.00 60.22 166 SER A O 1
ATOM 1395 N N . GLY A 1 167 ? -11.976 9.447 -28.781 1.00 54.03 167 GLY A N 1
ATOM 1396 C CA . GLY A 1 167 ? -10.926 8.474 -29.117 1.00 54.03 167 GLY A CA 1
ATOM 1397 C C . GLY A 1 167 ? -10.304 7.691 -27.960 1.00 54.03 167 GLY A C 1
ATOM 1398 O O . GLY A 1 167 ? -9.314 6.999 -28.190 1.00 54.03 167 GLY A O 1
ATOM 1399 N N . PHE A 1 168 ? -10.862 7.724 -26.745 1.00 50.62 168 PHE A N 1
ATOM 1400 C CA . PHE A 1 168 ? -10.506 6.700 -25.759 1.00 50.62 168 PHE A CA 1
ATOM 1401 C C . PHE A 1 168 ? -11.011 5.325 -26.225 1.00 50.62 168 PHE A C 1
ATOM 1403 O O . PHE A 1 168 ? -12.193 5.131 -26.503 1.00 50.62 168 PHE A O 1
ATOM 1410 N N . TYR A 1 169 ? -10.058 4.401 -26.350 1.00 44.62 169 TYR A N 1
ATOM 1411 C CA . TYR A 1 169 ? -10.175 3.019 -26.810 1.00 44.62 169 TYR A CA 1
ATOM 1412 C C . TYR A 1 169 ? -11.494 2.325 -26.417 1.00 44.62 169 TYR A C 1
ATOM 1414 O O . TYR A 1 169 ? -11.699 1.951 -25.264 1.00 44.62 169 TYR A O 1
ATOM 1422 N N . ARG A 1 170 ? -12.344 2.043 -27.411 1.00 37.59 170 ARG A N 1
ATOM 1423 C CA . ARG A 1 170 ? -13.287 0.918 -27.365 1.00 37.59 170 ARG A CA 1
ATOM 1424 C C . ARG A 1 170 ? -12.613 -0.270 -28.047 1.00 37.59 170 ARG A C 1
ATOM 1426 O O . ARG A 1 170 ? -12.721 -0.437 -29.256 1.00 37.59 170 ARG A O 1
ATOM 1433 N N . SER A 1 171 ? -11.905 -1.086 -27.277 1.00 36.91 171 SER A N 1
ATOM 1434 C CA . SER A 1 171 ? -11.567 -2.438 -27.722 1.00 36.91 171 SER A CA 1
ATOM 1435 C C . SER A 1 171 ? -12.834 -3.287 -27.591 1.00 36.91 171 SER A C 1
ATOM 1437 O O . SER A 1 171 ? -13.269 -3.564 -26.475 1.00 36.91 171 SER A O 1
ATOM 1439 N N . TYR A 1 172 ? -13.463 -3.650 -28.708 1.00 40.38 172 TYR A N 1
ATOM 1440 C CA . TYR A 1 172 ? -14.492 -4.691 -28.754 1.00 40.38 172 TYR A CA 1
ATOM 1441 C C . TYR A 1 172 ? -13.857 -5.947 -29.351 1.00 40.38 172 TYR A C 1
ATOM 1443 O O . TYR A 1 172 ? -13.179 -5.864 -30.373 1.00 40.38 172 TYR A O 1
ATOM 1451 N N . TYR A 1 173 ? -14.046 -7.087 -28.692 1.00 39.25 173 TYR A N 1
ATOM 1452 C CA . TYR A 1 173 ? -13.742 -8.392 -29.263 1.00 39.25 173 TYR A CA 1
ATOM 1453 C C . TYR A 1 173 ? -15.068 -8.987 -29.710 1.00 39.25 173 TYR A C 1
ATOM 1455 O O . TYR A 1 173 ? -15.916 -9.260 -28.859 1.00 39.25 173 TYR A O 1
ATOM 1463 N N . ASP A 1 174 ? -15.225 -9.200 -31.014 1.00 44.72 174 ASP A N 1
ATOM 1464 C CA . ASP A 1 174 ? -16.208 -10.168 -31.475 1.00 44.72 174 ASP A CA 1
ATOM 1465 C C . ASP A 1 174 ? -15.646 -11.546 -31.160 1.00 44.72 174 ASP A C 1
ATOM 1467 O O . ASP A 1 174 ? -14.574 -11.940 -31.631 1.00 44.72 174 ASP A O 1
ATOM 1471 N N . LYS A 1 175 ? -16.338 -12.249 -30.275 1.00 49.03 175 LYS A N 1
ATOM 1472 C CA . LYS A 1 175 ? -16.061 -13.643 -29.995 1.00 49.03 175 LYS A CA 1
ATOM 1473 C C . LYS A 1 175 ? -17.181 -14.424 -30.644 1.00 49.03 175 LYS A C 1
ATOM 1475 O O . LYS A 1 175 ? -18.080 -14.802 -29.921 1.00 49.03 175 LYS A O 1
ATOM 1480 N N . ASP A 1 176 ? -17.099 -14.609 -31.961 1.00 44.62 176 ASP A N 1
ATOM 1481 C CA . ASP A 1 176 ? -17.687 -15.752 -32.663 1.00 44.62 176 ASP A CA 1
ATOM 1482 C C . ASP A 1 176 ? -17.084 -15.895 -34.073 1.00 44.62 176 ASP A C 1
ATOM 1484 O O . ASP A 1 176 ? -17.309 -15.095 -34.977 1.00 44.62 176 ASP A O 1
ATOM 1488 N N . ASN A 1 177 ? -16.281 -16.950 -34.239 1.00 48.75 177 ASN A N 1
ATOM 1489 C CA . ASN A 1 177 ? -15.877 -17.488 -35.537 1.00 48.75 177 ASN A CA 1
ATOM 1490 C C . ASN A 1 177 ? -17.044 -18.300 -36.133 1.00 48.75 177 ASN A C 1
ATOM 1492 O O . ASN A 1 177 ? -17.073 -19.521 -35.986 1.00 48.75 177 ASN A O 1
ATOM 1496 N N . GLU A 1 178 ? -17.961 -17.653 -36.845 1.00 40.12 178 GLU A N 1
ATOM 1497 C CA . GLU A 1 178 ? -18.880 -18.301 -37.797 1.00 40.12 178 GLU A CA 1
ATOM 1498 C C . GLU A 1 178 ? -19.090 -17.329 -38.977 1.00 40.12 178 GLU A C 1
ATOM 1500 O O . GLU A 1 178 ? -19.578 -16.226 -38.760 1.00 40.12 178 GLU A O 1
ATOM 1505 N N . LYS A 1 179 ? -18.734 -17.570 -40.244 1.00 39.91 179 LYS A N 1
ATOM 1506 C CA . LYS A 1 179 ? -18.209 -18.698 -41.030 1.00 39.91 179 LYS A CA 1
ATOM 1507 C C . LYS A 1 179 ? -17.221 -18.157 -42.067 1.00 39.91 179 LYS A C 1
ATOM 1509 O O . LYS A 1 179 ? -17.457 -17.025 -42.546 1.00 39.91 179 LYS A O 1
#

Solvent-accessible surface area (backbone atoms only — not comparable to full-atom values): 11439 Å² total; per-residue (Å²): 136,90,72,58,80,90,46,42,56,61,53,51,22,51,47,25,49,76,47,57,67,66,54,47,50,53,49,50,53,46,43,75,74,52,90,51,66,72,58,37,53,46,46,48,47,26,66,22,35,36,67,50,55,70,61,46,42,60,54,56,51,46,65,68,39,96,83,37,96,60,56,79,92,53,41,63,43,44,57,51,20,19,52,75,22,90,62,19,43,60,45,50,51,52,47,47,71,77,40,44,66,62,50,49,54,43,55,74,72,46,82,78,81,76,88,72,85,84,77,82,75,83,77,50,74,74,44,79,47,75,44,81,88,80,72,41,77,47,74,42,54,77,64,85,84,64,86,95,63,89,82,82,88,84,82,88,81,88,74,85,83,68,90,79,70,82,78,75,82,81,87,78,80,87,89,72,97,77,133

Radius of gyration: 23.5 Å; Cα contacts (8 Å, |Δi|>4): 143; chains: 1; bounding box: 48×37×61 Å

InterPro domains:
  IPR024571 ERAP1-like C-terminal domain [PF11838] (3-137)
  IPR042097 Aminopeptidase N-like , N-terminal domain superfamliy [SSF63737] (76-178)
  IPR050344 Peptidase M1 family aminopeptidases [PTHR11533] (3-106)

pLDDT: mean 81.18, std 16.06, range [36.91, 97.62]

Sequence (179 aa):
MFISPNLKSVVYCNGLRFGGEEEWDFLWNRYLNHNVNTEQVIILGVLGCTKNETLAHRYLRKTISANSSIRSQDQYRIYSSVNNNHYGIEHSISFLEENYREIYEFIDNTTIDIQSITVSAHIVVETITYDSLRQFYDFKLDQELVAGRRYRILLFYRGYHREDMSGFYRSYYDKDNEK

Organism: Timema californicum (NCBI:txid61474)

Foldseek 3Di:
DDDDPVCLLVVLLVCQQPDDPVSLVVLVVCLLPDPDPSSVLSSLLRSLSHLDLVSLLVQLVLLLDPPRPDDVVSSVSSLVSNCVHPNSVVSVVVSCVVCVVSNVVSVVPDDDPCPDDDPPPDWDFPDWDADPVVRDIDTHTPDDDDPPDDDDDDDDDDDDDDPVPPDDDDDDDDPDPDD

Secondary structure (DSSP, 8-state):
----HHHHHHHHHHHHHH--HHHHHHHHHHHHH---HHHHHHHHHHGGG---HHHHHHHHGGGS-TT-SS-GGGHHHHHHHHHTSTTHHHHHHHHHHHHHHHHHHHHHHS--------------EEEEEEETTTTEEEEEESSPPPTTPPP-----------TT-TT------------

Nearest PDB structures (foldseek):
  7u0l-assembly1_A  TM=8.780E-01  e=4.377E-06  Canis lupus familiaris
  8jkt-assembly1_A  TM=8.175E-01  e=4.615E-06  Felis catus
  4naq-assembly1_A  TM=8.348E-01  e=1.193E-05  Sus scrofa
  4ou3-assembly1_A  TM=8.768E-01  e=2.132E-05  Sus scrofa
  7vpp-assembly1_A  TM=8.749E-01  e=3.810E-05  Sus scrofa

Mean predicted aligned error: 15.0 Å